Protein AF-A0A1F8SA06-F1 (afdb_monomer_lite)

pLDDT: mean 77.34, std 14.03, range [35.34, 95.81]

Foldseek 3Di:
DDPVVVVVVVVVVCCVPPNDPDDDPVVVVVVVVVVVVPPPPCDPVCVVVDDQDPPNPDDDPPPVVDDPVVVVVVVVVVVVVVVVVCCVVVVVVPPPQDDDLAAKWKDFDDPQKDQPDPDWDRMWIWGQHPQQWIWIDGPPFWIFIWGWDAPDRQKIKTFTQDTGAGPPDDDDFHGFTGGNNRTFGHDDHGWIWMWGWDADPLRFKIATATPDTPGPNCNVVRHGITTGDPADAAKWKDADDPQKDFPDPPFDRMWIWGCDPQQWTFIDGDDPPQRQFTWGWDQDPPFRKTKTFGAPDHPPPGFIGGNNHTFDADDGGWIWIWGWDADSVNQKIATATPDTPGVSVCSVRHGIIGHDD

Secondary structure (DSSP, 8-state):
--HHHHHHHHHHHHHHHH--S---HHHHHHHHHHHHHT-----HHHHHH-PPPSS--S----GGGS-HHHHHHHHHHHHHHHHHHHHHHHHHHSSPP-----EEEEEEPPTTEE-S-S---SEEEEEE-TTSEEEEEETTTEEEEEEEEEEETTEEEEEEEEEE-TTS--TTSPPPEEETTEEEPPPPTT-EEEEEEEE-TTS-EEEEEEEEES-HHHHHHHSSEEEEP-S--EEEEEEPPTTEE-SSTT--SEEEEEE-TTSEEEEESSTTT-EEEEEEEEE-SSS-EEEEEE-S---TT---EETTEEPPPPPTT-EEEEEEEE-TTS-EEEEEEEEES-HHHHHHHSSEEEE--

Structure (mmCIF, N/CA/C/O backbone):
data_AF-A0A1F8SA06-F1
#
_entry.id   AF-A0A1F8SA06-F1
#
loop_
_atom_site.group_PDB
_atom_site.id
_atom_site.type_symbol
_atom_site.label_atom_id
_atom_site.label_alt_id
_atom_site.label_comp_id
_atom_site.label_asym_id
_atom_site.label_entity_id
_atom_site.label_seq_id
_atom_site.pdbx_PDB_ins_code
_atom_site.Cartn_x
_atom_site.Cartn_y
_atom_site.Cartn_z
_atom_site.occupancy
_atom_site.B_iso_or_equiv
_atom_site.auth_seq_id
_atom_site.auth_comp_id
_atom_site.auth_asym_id
_atom_site.auth_atom_id
_atom_site.pdbx_PDB_model_num
ATOM 1 N N . MET A 1 1 ? -31.431 -0.377 48.068 1.00 40.25 1 MET A N 1
ATOM 2 C CA . MET A 1 1 ? -31.830 0.382 49.272 1.00 40.25 1 MET A CA 1
ATOM 3 C C . MET A 1 1 ? -30.566 0.828 49.978 1.00 40.25 1 MET A C 1
ATOM 5 O O . MET A 1 1 ? -29.745 -0.017 50.311 1.00 40.25 1 MET A O 1
ATOM 9 N N . THR A 1 2 ? -30.326 2.133 50.078 1.00 42.34 2 THR A N 1
ATOM 10 C CA . THR A 1 2 ? -29.129 2.670 50.736 1.00 42.34 2 THR A CA 1
ATOM 11 C C . THR A 1 2 ? -29.402 2.817 52.233 1.00 42.34 2 THR A C 1
ATOM 13 O O . THR A 1 2 ? -30.507 3.150 52.644 1.00 42.34 2 THR A O 1
ATOM 16 N N . SER A 1 3 ? -28.402 2.577 53.080 1.00 51.41 3 SER A N 1
ATOM 17 C CA . SER A 1 3 ? -28.563 2.589 54.545 1.00 51.41 3 SER A CA 1
ATOM 18 C C . SER A 1 3 ? -29.013 3.938 55.132 1.00 51.41 3 SER A C 1
ATOM 20 O O . SER A 1 3 ? -29.352 4.006 56.307 1.00 51.41 3 SER A O 1
ATOM 22 N N . SER A 1 4 ? -28.977 5.022 54.350 1.00 56.50 4 SER A N 1
ATOM 23 C CA . SER A 1 4 ? -29.468 6.340 54.766 1.00 56.50 4 SER A CA 1
ATOM 24 C C . SER A 1 4 ? -30.996 6.396 54.819 1.00 56.50 4 SER A C 1
ATOM 26 O O . SER A 1 4 ? -31.541 6.979 55.745 1.00 56.50 4 SER A O 1
ATOM 28 N N . THR A 1 5 ? -31.689 5.723 53.893 1.00 63.12 5 THR A N 1
ATOM 29 C CA . THR A 1 5 ? -33.161 5.751 53.832 1.00 63.12 5 THR A CA 1
ATOM 30 C C . THR A 1 5 ? -33.848 5.023 54.991 1.00 63.12 5 THR A C 1
ATOM 32 O O . THR A 1 5 ? -34.982 5.362 55.315 1.00 63.12 5 THR A O 1
ATOM 35 N N . ASP A 1 6 ? -33.180 4.064 55.640 1.00 67.19 6 ASP A N 1
ATOM 36 C CA . ASP A 1 6 ? -33.766 3.326 56.771 1.00 67.19 6 ASP A CA 1
ATOM 37 C C . ASP A 1 6 ? -33.634 4.080 58.099 1.00 67.19 6 ASP A C 1
ATOM 39 O O . ASP A 1 6 ? -34.543 4.031 58.925 1.00 67.19 6 ASP A O 1
ATOM 43 N N . PHE A 1 7 ? -32.540 4.823 58.299 1.00 73.12 7 PHE A N 1
ATOM 44 C CA . PHE A 1 7 ? -32.382 5.658 59.491 1.00 73.12 7 PHE A CA 1
ATOM 45 C C . PHE A 1 7 ? -33.372 6.824 59.484 1.00 73.12 7 PHE A C 1
ATOM 47 O O . PHE A 1 7 ? -34.053 7.041 60.483 1.00 73.12 7 PHE A O 1
ATOM 54 N N . ASP A 1 8 ? -33.509 7.512 58.346 1.00 73.81 8 ASP A N 1
ATOM 55 C CA . ASP A 1 8 ? -34.466 8.613 58.203 1.00 73.81 8 ASP A CA 1
ATOM 56 C C . ASP A 1 8 ? -35.899 8.119 58.465 1.00 73.81 8 ASP A C 1
ATOM 58 O O . ASP A 1 8 ? -36.637 8.737 59.227 1.00 73.81 8 ASP A O 1
ATOM 62 N N . ARG A 1 9 ? -36.259 6.933 57.951 1.00 72.88 9 ARG A N 1
ATOM 63 C CA . ARG A 1 9 ? -37.561 6.302 58.227 1.00 72.88 9 ARG A CA 1
ATOM 64 C C . ARG A 1 9 ? -37.776 5.951 59.697 1.00 72.88 9 ARG A C 1
ATOM 66 O O . ARG A 1 9 ? -38.879 6.158 60.195 1.00 72.88 9 ARG A O 1
ATOM 73 N N . LEU A 1 10 ? -36.765 5.425 60.392 1.00 77.62 10 LEU A N 1
ATOM 74 C CA . LEU A 1 10 ? -36.872 5.095 61.819 1.00 77.62 10 LEU A CA 1
ATOM 75 C C . LEU A 1 10 ? -37.001 6.348 62.692 1.00 77.62 10 LEU A C 1
ATOM 77 O O . LEU A 1 10 ? -37.776 6.343 63.645 1.00 77.62 10 LEU A O 1
ATOM 81 N N . VAL A 1 11 ? -36.282 7.423 62.359 1.00 80.00 11 VAL A N 1
ATOM 82 C CA . VAL A 1 11 ? -36.385 8.701 63.078 1.00 80.00 11 VAL A CA 1
ATOM 83 C C . VAL A 1 11 ? -37.760 9.329 62.866 1.00 80.00 11 VAL A C 1
ATOM 85 O O . VAL A 1 11 ? -38.391 9.725 63.843 1.00 80.00 11 VAL A O 1
ATOM 88 N N . THR A 1 12 ? -38.261 9.363 61.628 1.00 81.50 12 THR A N 1
ATOM 89 C CA . THR A 1 12 ? -39.615 9.858 61.330 1.00 81.50 12 THR A CA 1
ATOM 90 C C . THR A 1 12 ? -40.681 9.028 62.044 1.00 81.50 12 THR A C 1
ATOM 92 O O . THR A 1 12 ? -41.526 9.588 62.733 1.00 81.50 12 THR A O 1
ATOM 95 N N . SER A 1 13 ? -40.585 7.698 61.978 1.00 83.88 13 SER A N 1
ATOM 96 C CA . SER A 1 13 ? -41.500 6.786 62.674 1.00 83.88 13 SER A CA 1
ATOM 97 C C . SER A 1 13 ? -41.527 7.017 64.187 1.00 83.88 13 SER A C 1
ATOM 99 O O . SER A 1 13 ? -42.599 6.983 64.790 1.00 83.88 13 SER A O 1
ATOM 101 N N . TRP A 1 14 ? -40.369 7.237 64.813 1.00 85.81 14 TRP A N 1
ATOM 102 C CA . TRP A 1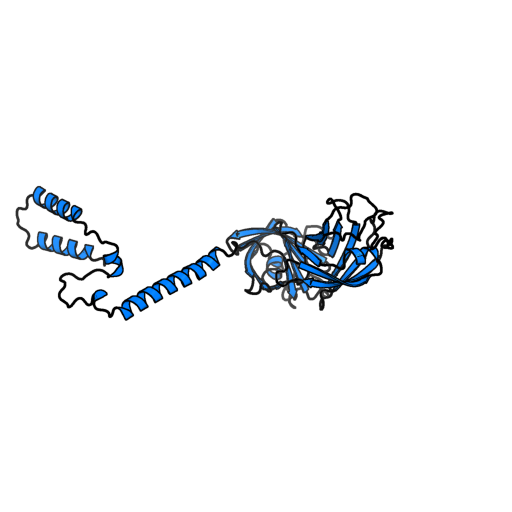 14 ? -40.303 7.494 66.249 1.00 85.81 14 TRP A CA 1
ATOM 103 C C . TRP A 1 14 ? -40.903 8.855 66.612 1.00 85.81 14 TRP A C 1
ATOM 105 O O . TRP A 1 14 ? -41.667 8.935 67.573 1.00 85.81 14 TRP A O 1
ATOM 115 N N . LEU A 1 15 ? -40.610 9.898 65.826 1.00 80.69 15 LEU A N 1
ATOM 116 C CA . LEU A 1 15 ? -41.171 11.237 66.026 1.00 80.69 15 LEU A CA 1
ATOM 117 C C . LEU A 1 15 ? -42.701 11.241 65.910 1.00 80.69 15 LEU A C 1
ATOM 119 O O . LEU A 1 15 ? -43.359 11.908 66.699 1.00 80.69 15 LEU A O 1
ATOM 123 N N . GLU A 1 16 ? -43.260 10.472 64.975 1.00 80.62 16 GLU A N 1
ATOM 124 C CA . GLU A 1 16 ? -44.710 10.382 64.763 1.00 80.62 16 GLU A CA 1
ATOM 125 C C . GLU A 1 16 ? -45.428 9.540 65.828 1.00 80.62 16 GLU A C 1
ATOM 127 O O . GLU A 1 16 ? -46.545 9.872 66.218 1.00 80.62 16 GLU A O 1
ATOM 132 N N . ALA A 1 17 ? -44.815 8.447 66.297 1.00 82.56 17 ALA A N 1
ATOM 133 C CA . ALA A 1 17 ? -45.497 7.477 67.159 1.00 82.56 17 ALA A CA 1
ATOM 134 C C . ALA A 1 17 ? -45.248 7.672 68.664 1.00 82.56 17 ALA A C 1
ATOM 136 O O . ALA A 1 17 ? -46.101 7.316 69.475 1.00 82.56 17 ALA A O 1
ATOM 137 N N . ALA A 1 18 ? -44.072 8.170 69.051 1.00 75.44 18 ALA A N 1
ATOM 138 C CA . ALA A 1 18 ? -43.626 8.199 70.448 1.00 75.44 18 ALA A CA 1
ATOM 139 C C . ALA A 1 18 ? -42.816 9.457 70.813 1.00 75.44 18 ALA A C 1
ATOM 141 O O . ALA A 1 18 ? -42.217 9.513 71.891 1.00 75.44 18 ALA A O 1
ATOM 142 N N . GLY A 1 19 ? -42.770 10.450 69.920 1.00 73.88 19 GLY A N 1
ATOM 143 C CA . GLY A 1 19 ? -42.073 11.707 70.150 1.00 73.88 19 GLY A CA 1
ATOM 144 C C . GLY A 1 19 ? -42.730 12.537 71.266 1.00 73.88 19 GLY A C 1
ATOM 145 O O . GLY A 1 19 ? -43.943 12.450 71.470 1.00 73.88 19 GLY A O 1
ATOM 146 N N . PRO A 1 20 ? -41.962 13.356 72.006 1.00 78.81 20 PRO A N 1
ATOM 147 C CA . PRO A 1 20 ? -42.521 14.338 72.933 1.00 78.81 20 PRO A CA 1
ATOM 148 C C . PRO A 1 20 ? -43.471 15.297 72.199 1.00 78.81 20 PRO A C 1
ATOM 150 O O . PRO A 1 20 ? -43.131 15.781 71.122 1.00 78.81 20 PRO A O 1
ATOM 153 N N . ALA A 1 21 ? -44.638 15.583 72.788 1.00 79.62 21 ALA A N 1
ATOM 154 C CA . ALA A 1 21 ? -45.678 16.403 72.153 1.00 79.62 21 ALA A CA 1
ATOM 155 C C . ALA A 1 21 ? -45.238 17.856 71.883 1.00 79.62 21 ALA A C 1
ATOM 157 O O . ALA A 1 21 ? -45.677 18.448 70.903 1.00 79.62 21 ALA A O 1
ATOM 158 N N . ASP A 1 22 ? -44.331 18.387 72.708 1.00 79.50 22 ASP A N 1
ATOM 159 C CA . ASP A 1 22 ? -43.780 19.736 72.584 1.00 79.50 22 ASP A CA 1
ATOM 160 C C . ASP A 1 22 ? -42.260 19.660 72.410 1.00 79.50 22 ASP A C 1
ATOM 162 O O . ASP A 1 22 ? -41.491 19.689 73.374 1.00 79.50 22 ASP A O 1
ATOM 166 N N . LEU A 1 23 ? -41.813 19.525 71.163 1.00 74.81 23 LEU A N 1
ATOM 167 C CA . LEU A 1 23 ? -40.409 19.703 70.811 1.00 74.81 23 LEU A CA 1
ATOM 168 C C . LEU A 1 23 ? -40.207 21.100 70.236 1.00 74.81 23 LEU A C 1
ATOM 170 O O . LEU A 1 23 ? -40.790 21.462 69.216 1.00 74.81 23 LEU A O 1
ATOM 174 N N . ASP A 1 24 ? -39.332 21.864 70.880 1.00 83.12 24 ASP A N 1
ATOM 175 C CA . ASP A 1 24 ? -38.883 23.151 70.375 1.00 83.12 24 ASP A CA 1
ATOM 176 C C . ASP A 1 24 ? -38.146 22.985 69.030 1.00 83.12 24 ASP A C 1
ATOM 178 O O . ASP A 1 24 ? -37.220 22.175 68.884 1.00 83.12 24 ASP A O 1
ATOM 182 N N . HIS A 1 25 ? -38.581 23.763 68.038 1.00 80.31 25 HIS A N 1
ATOM 183 C CA . HIS A 1 25 ? -38.105 23.674 66.662 1.00 80.31 25 HIS A CA 1
ATOM 184 C C . HIS A 1 25 ? -36.613 24.017 66.553 1.00 80.31 25 HIS A C 1
ATOM 186 O O . HIS A 1 25 ? -35.885 23.358 65.804 1.00 80.31 25 HIS A O 1
ATOM 192 N N . GLU A 1 26 ? -36.131 24.973 67.355 1.00 80.44 26 GLU A N 1
ATOM 193 C CA . GLU A 1 26 ? -34.716 25.365 67.357 1.00 80.44 26 GLU A CA 1
ATOM 194 C C . GLU A 1 26 ? -33.816 24.225 67.847 1.00 80.44 26 GLU A C 1
ATOM 196 O O . GLU A 1 26 ? -32.727 23.997 67.308 1.00 80.44 26 GLU A O 1
ATOM 201 N N . THR A 1 27 ? -34.292 23.444 68.817 1.00 82.12 27 THR A N 1
ATOM 202 C CA . THR A 1 27 ? -33.563 22.293 69.357 1.00 82.12 27 THR A CA 1
ATOM 203 C C . THR A 1 27 ? -33.427 21.165 68.323 1.00 82.12 27 THR A C 1
ATOM 205 O O . THR A 1 27 ? -32.346 20.577 68.186 1.00 82.12 27 THR A O 1
ATOM 208 N N . ILE A 1 28 ? -34.479 20.888 67.540 1.00 81.06 28 ILE A N 1
ATOM 209 C CA . ILE A 1 28 ? -34.428 19.908 66.439 1.00 81.06 28 ILE A CA 1
ATOM 210 C C . ILE A 1 28 ? -33.453 20.378 65.357 1.00 81.06 28 ILE A C 1
ATOM 212 O O . ILE A 1 28 ? -32.597 19.605 64.911 1.00 81.06 28 ILE A O 1
ATOM 216 N N . GLU A 1 29 ? -33.540 21.645 64.950 1.00 82.12 29 GLU A N 1
ATOM 217 C CA . GLU A 1 29 ? -32.673 22.184 63.907 1.00 82.12 29 GLU A CA 1
ATOM 218 C C . GLU A 1 29 ? -31.201 22.173 64.351 1.00 82.12 29 GLU A C 1
ATOM 220 O O . GLU A 1 29 ? -30.323 21.741 63.595 1.00 82.12 29 GLU A O 1
ATOM 225 N N . ALA A 1 30 ? -30.912 22.533 65.605 1.00 80.81 30 ALA A N 1
ATOM 226 C CA . ALA A 1 30 ? -29.570 22.465 66.179 1.00 80.81 30 ALA A CA 1
ATOM 227 C C . ALA A 1 30 ? -29.018 21.027 66.223 1.00 80.81 30 ALA A C 1
ATOM 229 O O . ALA A 1 30 ? -27.842 20.800 65.899 1.00 80.81 30 ALA A O 1
ATOM 230 N N . ALA A 1 31 ? -29.851 20.040 66.564 1.00 78.19 31 ALA A N 1
ATOM 231 C CA . ALA A 1 31 ? -29.471 18.630 66.570 1.00 78.19 31 ALA A CA 1
ATOM 232 C C . ALA A 1 31 ? -29.174 18.110 65.152 1.00 78.19 31 ALA A C 1
ATOM 234 O O . ALA A 1 31 ? -28.126 17.493 64.930 1.00 78.19 31 ALA A O 1
ATOM 235 N N . LEU A 1 32 ? -30.024 18.429 64.169 1.00 80.06 32 LEU A N 1
ATOM 236 C CA . LEU A 1 32 ? -29.817 18.064 62.762 1.00 80.06 32 LEU A CA 1
ATOM 237 C C . LEU A 1 32 ? -28.561 18.722 62.182 1.00 80.06 32 LEU A C 1
ATOM 239 O O . LEU A 1 32 ? -27.763 18.061 61.513 1.00 80.06 32 LEU A O 1
ATOM 243 N N . LYS A 1 33 ? -28.318 19.996 62.496 1.00 77.56 33 LYS A N 1
ATOM 244 C CA . LYS A 1 33 ? -27.118 20.734 62.068 1.00 77.56 33 LYS A CA 1
ATOM 245 C C . LYS A 1 33 ? -25.849 20.149 62.696 1.00 77.56 33 LYS A C 1
ATOM 247 O O . LYS A 1 33 ? -24.809 20.058 62.038 1.00 77.56 33 LYS A O 1
ATOM 252 N N . THR A 1 34 ? -25.935 19.677 63.940 1.00 77.56 34 THR A N 1
ATOM 253 C CA . THR A 1 34 ? -24.848 18.956 64.622 1.00 77.56 34 THR A CA 1
ATOM 254 C C . THR A 1 34 ? -24.595 17.584 63.988 1.00 77.56 34 THR A C 1
ATOM 256 O O . THR A 1 34 ? -23.437 17.219 63.756 1.00 77.56 34 THR A O 1
ATOM 259 N N . ALA A 1 35 ? -25.649 16.847 63.630 1.00 70.56 35 ALA A N 1
ATOM 260 C CA . ALA A 1 35 ? -25.551 15.563 62.936 1.00 70.56 35 ALA A CA 1
ATOM 261 C C . ALA A 1 35 ? -24.964 15.710 61.519 1.00 70.56 35 ALA A C 1
ATOM 263 O O . ALA A 1 35 ? -24.065 14.955 61.147 1.00 70.56 35 ALA A O 1
ATOM 264 N N . GLN A 1 36 ? -25.374 16.734 60.762 1.00 71.25 36 GLN A N 1
ATOM 265 C CA . GLN A 1 36 ? -24.819 17.048 59.439 1.00 71.25 36 GLN A CA 1
ATOM 266 C C . GLN A 1 36 ? -23.325 17.391 59.500 1.00 71.25 36 GLN A C 1
ATOM 268 O O . GLN A 1 36 ? -22.551 16.940 58.651 1.00 71.25 36 GLN A O 1
ATOM 273 N N . ARG A 1 37 ? -22.889 18.139 60.524 1.00 67.75 37 ARG A N 1
ATOM 274 C CA . ARG A 1 37 ? -21.463 18.440 60.750 1.00 67.75 37 ARG A CA 1
ATOM 275 C C . ARG A 1 37 ? -20.661 17.204 61.161 1.00 67.75 37 ARG A C 1
ATOM 277 O O . ARG A 1 37 ? -19.477 17.120 60.845 1.00 67.75 37 ARG A O 1
ATOM 284 N N . ARG A 1 38 ? -21.302 16.212 61.786 1.00 59.38 38 ARG A N 1
ATOM 285 C CA . ARG A 1 38 ? -20.741 14.877 62.047 1.00 59.38 38 ARG A CA 1
ATOM 286 C C . ARG A 1 38 ? -20.951 13.902 60.884 1.00 59.38 38 ARG A C 1
ATOM 288 O O . ARG A 1 38 ? -21.016 12.694 61.116 1.00 59.38 38 ARG A O 1
ATOM 295 N N . ARG A 1 39 ? -20.987 14.383 59.630 1.00 50.84 39 ARG A N 1
ATOM 296 C CA . ARG A 1 39 ? -20.787 13.528 58.448 1.00 50.84 39 ARG A CA 1
ATOM 297 C C . ARG A 1 39 ? -19.558 12.662 58.710 1.00 50.84 39 ARG A C 1
ATOM 299 O O . ARG A 1 39 ? -18.438 13.170 58.757 1.00 50.84 39 ARG A O 1
ATOM 306 N N . GLN A 1 40 ? -19.785 11.369 58.947 1.00 55.72 40 GLN A N 1
ATOM 307 C CA . GLN A 1 40 ? -18.721 10.401 59.174 1.00 55.72 40 GLN A CA 1
ATOM 308 C C . GLN A 1 40 ? -17.714 10.577 58.043 1.00 55.72 40 GLN A C 1
ATOM 310 O O . GLN A 1 40 ? -18.053 10.361 56.878 1.00 55.72 40 GLN A O 1
ATOM 315 N N . ARG A 1 41 ? -16.489 11.005 58.379 1.00 50.75 41 ARG A N 1
ATOM 316 C CA . ARG A 1 41 ? -15.354 10.940 57.462 1.00 50.75 41 ARG A CA 1
ATOM 317 C C . ARG A 1 41 ? -15.186 9.465 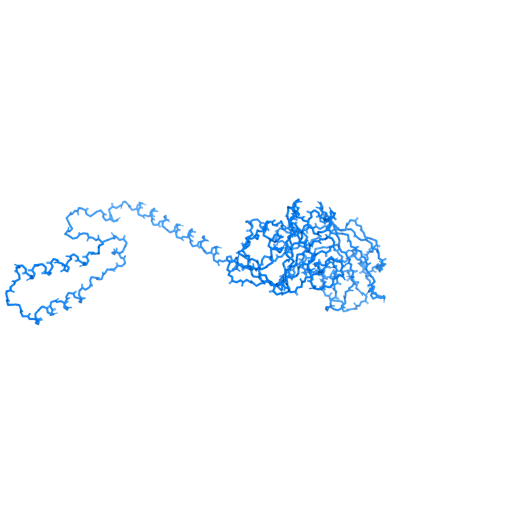57.112 1.00 50.75 41 ARG A C 1
ATOM 319 O O . ARG A 1 41 ? -14.499 8.731 57.818 1.00 50.75 41 ARG A O 1
ATOM 326 N N . ARG A 1 42 ? -15.862 9.010 56.057 1.00 52.22 42 ARG A N 1
ATOM 327 C CA . ARG A 1 42 ? -15.609 7.724 55.416 1.00 52.22 42 ARG A CA 1
ATOM 328 C C . ARG A 1 42 ? -14.245 7.866 54.760 1.00 52.22 42 ARG A C 1
ATOM 330 O O . ARG A 1 42 ? -14.138 8.233 53.597 1.00 52.22 42 ARG A O 1
ATOM 337 N N . GLY A 1 43 ? -13.196 7.702 55.564 1.00 61.00 43 GLY A N 1
ATOM 338 C CA . GLY A 1 43 ? -11.833 7.636 55.062 1.00 61.00 43 GLY A CA 1
ATOM 339 C C . GLY A 1 43 ? -11.722 6.494 54.057 1.00 61.00 43 GLY A C 1
ATOM 340 O O . GLY A 1 43 ? -12.517 5.557 54.093 1.00 61.00 43 GLY A O 1
ATOM 341 N N . LEU A 1 44 ? -10.719 6.558 53.188 1.00 59.47 44 LEU A N 1
ATOM 342 C CA . LEU A 1 44 ? -10.417 5.564 52.147 1.00 59.47 44 LEU A CA 1
ATOM 343 C C . LEU A 1 44 ? -10.447 4.104 52.669 1.00 59.47 44 LEU A C 1
ATOM 345 O O . LEU A 1 44 ? -10.846 3.184 51.963 1.00 59.47 44 LEU A O 1
ATOM 349 N N . LEU A 1 45 ? -10.139 3.909 53.957 1.00 58.38 45 LEU A N 1
ATOM 350 C CA . LEU A 1 45 ? -10.272 2.640 54.684 1.00 58.38 45 LEU A CA 1
ATOM 351 C C . LEU A 1 45 ? -11.705 2.081 54.754 1.00 58.38 45 LEU A C 1
ATOM 353 O O . LEU A 1 45 ? -11.883 0.873 54.652 1.00 58.38 45 LEU A O 1
ATOM 357 N N . ALA A 1 46 ? -12.733 2.919 54.902 1.00 62.50 46 ALA A N 1
ATOM 358 C CA . ALA A 1 46 ? -14.129 2.473 54.922 1.00 62.50 46 ALA A CA 1
ATOM 359 C C . ALA A 1 46 ? -14.606 1.979 53.544 1.00 62.50 46 ALA A C 1
ATOM 361 O O . ALA A 1 46 ? -15.530 1.174 53.470 1.00 62.50 46 ALA A O 1
ATOM 362 N N . TRP A 1 47 ? -13.970 2.440 52.461 1.00 64.75 47 TRP A N 1
ATOM 363 C CA . TRP A 1 47 ? -14.231 1.948 51.107 1.00 64.75 47 TRP A CA 1
ATOM 364 C C . TRP A 1 47 ? -13.601 0.566 50.881 1.00 64.75 47 TRP A C 1
ATOM 366 O O . TRP A 1 47 ? -14.253 -0.320 50.342 1.00 64.75 47 TRP A O 1
ATOM 376 N N . LEU A 1 48 ? -12.381 0.346 51.383 1.00 63.69 48 LEU A N 1
ATOM 377 C CA . LEU A 1 48 ? -11.674 -0.938 51.272 1.00 63.69 48 LEU A CA 1
ATOM 378 C C . LEU A 1 48 ? -12.245 -2.050 52.167 1.00 63.69 48 LEU A C 1
ATOM 380 O O . LEU A 1 48 ? -12.159 -3.220 51.812 1.00 63.69 48 LEU A O 1
ATOM 384 N N . VAL A 1 49 ? -12.799 -1.707 53.334 1.00 63.41 49 VAL A N 1
ATOM 385 C CA . VAL A 1 49 ? -13.257 -2.692 54.337 1.00 63.41 49 VAL A CA 1
ATOM 386 C C . VAL A 1 49 ? -14.780 -2.916 54.291 1.00 63.41 49 VAL A C 1
ATOM 388 O O . VAL A 1 49 ? -15.291 -3.844 54.914 1.00 63.41 49 VAL A O 1
ATOM 391 N N . GLY A 1 50 ? -15.507 -2.114 53.505 1.00 56.34 50 GLY A N 1
ATOM 392 C CA . GLY A 1 50 ? -16.963 -2.180 53.377 1.00 56.34 50 GLY A CA 1
ATOM 393 C C . GLY A 1 50 ? -17.719 -1.550 54.560 1.00 56.34 50 GLY A C 1
ATOM 394 O O . GLY A 1 50 ? -17.135 -1.255 55.609 1.00 56.34 50 GLY A O 1
ATOM 395 N N . PRO A 1 51 ? -19.034 -1.294 54.407 1.00 59.69 51 PRO A N 1
ATOM 396 C CA . PRO A 1 51 ? -19.850 -0.710 55.464 1.00 59.69 51 PRO A CA 1
ATOM 397 C C . PRO A 1 51 ? -19.969 -1.680 56.643 1.00 59.69 51 PRO A C 1
ATOM 399 O O . PRO A 1 51 ? -20.467 -2.794 56.512 1.00 59.69 51 PRO A O 1
ATOM 402 N N . SER A 1 52 ? -19.535 -1.239 57.822 1.00 59.41 52 SER A N 1
ATOM 403 C CA . SER A 1 52 ? -19.747 -1.980 59.063 1.00 59.41 52 SER A CA 1
ATOM 404 C C . SER A 1 52 ? -21.223 -1.925 59.465 1.00 59.41 52 SER A C 1
ATOM 406 O O . SER A 1 52 ? -21.752 -0.831 59.681 1.00 59.41 52 SER A O 1
ATOM 408 N N . SER A 1 53 ? -21.873 -3.079 59.623 1.00 56.53 53 SER A N 1
ATOM 409 C CA . SER A 1 53 ? -23.205 -3.161 60.226 1.00 56.53 53 SER A CA 1
ATOM 410 C C . SER A 1 53 ? -23.128 -2.702 61.683 1.00 56.53 53 SER A C 1
ATOM 412 O O . SER A 1 53 ? -22.359 -3.248 62.479 1.00 56.53 53 SER A O 1
ATOM 414 N N . TRP A 1 54 ? -23.903 -1.679 62.030 1.00 52.81 54 TRP A N 1
ATOM 415 C CA . TRP A 1 54 ? -24.141 -1.299 63.418 1.00 52.81 54 TRP A CA 1
ATOM 416 C C . TRP A 1 54 ? -25.397 -2.030 63.920 1.00 52.81 54 TRP A C 1
ATOM 418 O O . TRP A 1 54 ? -26.363 -2.100 63.162 1.00 52.81 54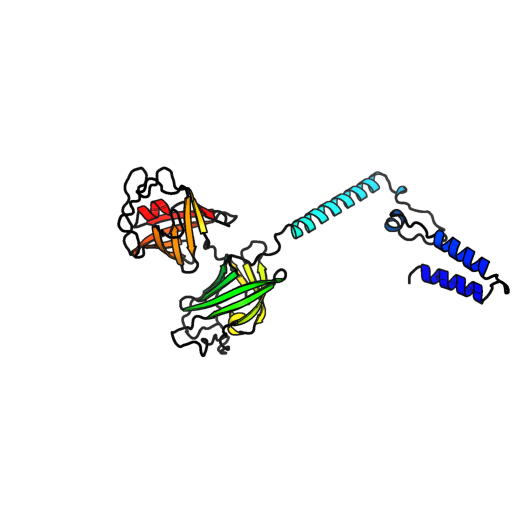 TRP A O 1
ATOM 428 N N . PRO A 1 55 ? -25.435 -2.539 65.163 1.00 54.03 55 PRO A N 1
ATOM 429 C CA . PRO A 1 55 ? -24.356 -2.571 66.147 1.00 54.03 55 PRO A CA 1
ATOM 430 C C . PRO A 1 55 ? -23.352 -3.703 65.869 1.00 54.03 55 PRO A C 1
ATOM 432 O O . PRO A 1 55 ? -23.704 -4.787 65.410 1.00 54.03 55 PRO A O 1
ATOM 435 N N . ALA A 1 56 ? -22.071 -3.439 66.137 1.00 57.06 56 ALA A N 1
ATOM 436 C CA . ALA A 1 56 ? -20.972 -4.354 65.829 1.00 57.06 56 ALA A CA 1
ATOM 437 C C . ALA A 1 56 ? -20.886 -5.507 66.848 1.00 57.06 56 ALA A C 1
ATOM 439 O O . ALA A 1 56 ? -19.954 -5.563 67.650 1.00 57.06 56 ALA A O 1
ATOM 440 N N . PHE A 1 57 ? -21.851 -6.423 66.826 1.00 52.53 57 PHE A N 1
ATOM 441 C CA . PHE A 1 57 ? -21.817 -7.644 67.630 1.00 52.53 57 PHE A CA 1
ATOM 442 C C . PHE A 1 57 ? -21.229 -8.794 66.806 1.00 52.53 57 PHE A C 1
ATOM 444 O O . PHE A 1 57 ? -21.932 -9.501 66.093 1.00 52.53 57 PHE A O 1
ATOM 451 N N . GLY A 1 58 ? -19.905 -8.957 66.876 1.00 65.38 58 GLY A N 1
ATOM 452 C CA . GLY A 1 58 ? -19.195 -10.090 66.280 1.00 65.38 58 GLY A CA 1
ATOM 453 C C . GLY A 1 58 ? -17.669 -9.925 66.311 1.00 65.38 58 GLY A C 1
ATOM 454 O O . GLY A 1 58 ? -17.174 -8.794 66.238 1.00 65.38 58 GLY A O 1
ATOM 455 N N . PRO A 1 59 ? -16.893 -11.022 66.426 1.00 57.41 59 PRO A N 1
ATOM 456 C CA . PRO A 1 59 ? -15.435 -10.969 66.411 1.00 57.41 59 PRO A CA 1
ATOM 457 C C . PRO A 1 59 ? -14.945 -10.449 65.056 1.00 57.41 59 PRO A C 1
ATOM 459 O O . PRO A 1 59 ? -15.117 -11.084 64.015 1.00 57.41 59 PRO A O 1
ATOM 462 N N . ARG A 1 60 ? -14.326 -9.265 65.068 1.00 57.44 60 ARG A N 1
ATOM 463 C CA . ARG A 1 60 ? -13.771 -8.627 63.871 1.00 57.44 60 ARG A CA 1
ATOM 464 C C . ARG A 1 60 ? -12.595 -9.454 63.354 1.00 57.44 60 ARG A C 1
ATOM 466 O O . ARG A 1 60 ? -11.495 -9.365 63.895 1.00 57.44 60 ARG A O 1
ATOM 473 N N . ARG A 1 61 ? -12.783 -10.204 62.267 1.00 60.09 61 ARG A N 1
ATOM 474 C CA . ARG A 1 61 ? -11.661 -10.724 61.469 1.00 60.09 61 ARG A CA 1
ATOM 475 C C . ARG A 1 61 ? -11.111 -9.590 60.610 1.00 60.09 61 ARG A C 1
ATOM 477 O O . ARG A 1 61 ? -11.391 -9.492 59.422 1.00 60.09 61 ARG A O 1
ATOM 484 N N . GLY A 1 62 ? -10.398 -8.670 61.254 1.00 64.88 62 GLY A N 1
ATOM 485 C CA . GLY A 1 62 ? -9.678 -7.612 60.556 1.00 64.88 62 GLY A CA 1
ATOM 486 C C . GLY A 1 62 ? -8.558 -8.200 59.701 1.00 64.88 62 GLY A C 1
ATOM 487 O O . GLY A 1 62 ? -8.040 -9.273 59.996 1.00 64.88 62 GLY A O 1
ATOM 488 N N . PHE A 1 63 ? -8.125 -7.469 58.678 1.00 64.94 63 PHE A N 1
ATOM 489 C CA . PHE A 1 63 ? -6.968 -7.841 57.851 1.00 64.94 63 PHE A CA 1
ATOM 490 C C . PHE A 1 63 ? -5.687 -8.056 58.690 1.00 64.94 63 PHE A C 1
ATOM 492 O O . PHE A 1 63 ? -4.778 -8.787 58.307 1.00 64.94 63 PHE A O 1
ATOM 499 N N . THR A 1 64 ? -5.642 -7.464 59.888 1.00 70.56 64 THR A N 1
ATOM 500 C CA . THR A 1 64 ? -4.599 -7.648 60.904 1.00 70.56 64 THR A CA 1
ATOM 501 C C . THR A 1 64 ? -4.605 -9.025 61.572 1.00 70.56 64 THR A C 1
ATOM 503 O O . THR A 1 64 ? -3.599 -9.390 62.174 1.00 70.56 64 THR A O 1
ATOM 506 N N . ALA A 1 65 ? -5.687 -9.798 61.458 1.00 76.75 65 ALA A N 1
ATOM 507 C CA . ALA A 1 65 ? -5.782 -11.164 61.973 1.00 76.75 65 ALA A CA 1
ATOM 508 C C . ALA A 1 65 ? -5.158 -12.205 61.024 1.00 76.75 65 ALA A C 1
ATOM 510 O O . ALA A 1 65 ? -4.968 -13.353 61.416 1.00 76.75 65 ALA A O 1
ATOM 511 N N . LEU A 1 66 ? -4.821 -11.825 59.785 1.00 83.19 66 LEU A N 1
ATOM 512 C CA . LEU A 1 66 ? -4.126 -12.706 58.847 1.00 83.19 66 LEU A CA 1
ATOM 513 C C . LEU A 1 66 ? -2.635 -12.827 59.212 1.00 83.19 66 LEU A C 1
ATOM 515 O O . LEU A 1 66 ? -2.039 -11.831 59.635 1.00 83.19 66 LEU A O 1
ATOM 519 N N . PRO A 1 67 ? -1.989 -13.986 58.999 1.00 90.56 67 PRO A N 1
ATOM 520 C CA . PRO A 1 67 ? -0.537 -14.115 59.109 1.00 90.56 67 PRO A CA 1
ATOM 521 C C . PRO A 1 67 ? 0.186 -13.099 58.211 1.00 90.56 67 PRO A C 1
ATOM 523 O O . PRO A 1 67 ? -0.293 -12.777 57.121 1.00 90.56 67 PRO A O 1
ATOM 526 N N . ALA A 1 68 ? 1.344 -12.596 58.650 1.00 87.75 68 ALA A N 1
ATOM 527 C CA . ALA A 1 68 ? 2.107 -11.586 57.906 1.00 87.75 68 ALA A CA 1
ATOM 528 C C . ALA A 1 68 ? 2.463 -12.046 56.479 1.00 87.75 68 ALA A C 1
ATOM 530 O O . ALA A 1 68 ? 2.358 -11.266 55.536 1.00 87.75 68 ALA A O 1
ATOM 531 N N . THR A 1 69 ? 2.783 -13.331 56.310 1.00 89.69 69 THR A N 1
ATOM 532 C CA . THR A 1 69 ? 3.064 -13.961 55.011 1.00 89.69 69 THR A CA 1
ATOM 533 C C . THR A 1 69 ? 1.896 -13.842 54.037 1.00 89.69 69 THR A C 1
ATOM 535 O O . THR A 1 69 ? 2.089 -13.479 52.880 1.00 89.69 69 THR A O 1
ATOM 538 N N . LEU A 1 70 ? 0.670 -14.073 54.509 1.00 89.44 70 LEU A N 1
ATOM 539 C CA . LEU A 1 70 ? -0.530 -14.039 53.674 1.00 89.44 70 LEU A CA 1
ATOM 540 C C . LEU A 1 70 ? -0.892 -12.604 53.263 1.00 89.44 70 LEU A C 1
ATOM 542 O O . LEU A 1 70 ? -1.321 -12.366 52.136 1.00 89.44 70 LEU A O 1
ATOM 546 N N . ARG A 1 71 ? -0.638 -11.627 54.143 1.00 89.12 71 ARG A N 1
ATOM 547 C CA . ARG A 1 71 ? -0.795 -10.200 53.818 1.00 89.12 71 ARG A CA 1
ATOM 548 C C . ARG A 1 71 ? 0.192 -9.746 52.746 1.00 89.12 71 ARG A C 1
ATOM 550 O O . ARG A 1 71 ? -0.213 -9.052 51.818 1.00 89.12 71 ARG A O 1
ATOM 557 N N . ILE A 1 72 ? 1.460 -10.146 52.863 1.00 91.12 72 ILE A N 1
ATOM 558 C CA . ILE A 1 72 ? 2.489 -9.831 51.862 1.00 91.12 72 ILE A CA 1
ATOM 559 C C . ILE A 1 72 ? 2.119 -10.465 50.518 1.00 91.12 72 ILE A C 1
ATOM 561 O O . ILE A 1 72 ? 2.136 -9.769 49.509 1.00 91.12 72 ILE A O 1
ATOM 565 N N . ALA A 1 73 ? 1.705 -11.736 50.502 1.00 92.50 73 ALA A N 1
ATOM 566 C CA . ALA A 1 73 ? 1.291 -12.417 49.275 1.00 92.50 73 ALA A CA 1
ATOM 567 C C . ALA A 1 73 ? 0.118 -11.709 48.570 1.00 92.50 73 ALA A C 1
ATOM 569 O O . ALA A 1 73 ? 0.162 -11.513 47.357 1.00 92.50 73 ALA A O 1
ATOM 570 N N . LEU A 1 74 ? -0.895 -11.260 49.322 1.00 91.38 74 LEU A N 1
ATOM 571 C CA . LEU A 1 74 ? -2.019 -10.490 48.776 1.00 91.38 74 LEU A CA 1
ATOM 572 C C . LEU A 1 74 ? -1.583 -9.139 48.199 1.00 91.38 74 LEU A C 1
ATOM 574 O O . LEU A 1 74 ? -2.032 -8.770 47.117 1.00 91.38 74 LEU A O 1
ATOM 578 N N . LEU A 1 75 ? -0.703 -8.413 48.893 1.00 91.75 75 LEU A N 1
ATOM 579 C CA . LEU A 1 75 ? -0.183 -7.134 48.402 1.00 91.75 75 LEU A CA 1
ATOM 580 C C . LEU A 1 75 ? 0.647 -7.315 47.130 1.00 91.75 75 LEU A C 1
ATOM 582 O O . LEU A 1 75 ? 0.449 -6.576 46.171 1.00 91.75 75 LEU A O 1
ATOM 586 N N . VAL A 1 76 ? 1.525 -8.319 47.092 1.00 94.56 76 VAL A N 1
ATOM 587 C CA . VAL A 1 76 ? 2.324 -8.644 45.902 1.00 94.56 76 VAL A CA 1
ATOM 588 C C . VAL A 1 76 ? 1.418 -9.039 44.736 1.00 94.56 76 VAL A C 1
ATOM 590 O O . VAL A 1 76 ? 1.591 -8.521 43.636 1.00 94.56 76 VAL A O 1
ATOM 593 N N . GLY A 1 77 ? 0.412 -9.887 44.971 1.00 95.69 77 GLY A N 1
ATOM 594 C CA . GLY A 1 77 ? -0.560 -10.272 43.946 1.00 95.69 77 GLY A CA 1
ATOM 595 C C . GLY A 1 77 ? -1.345 -9.079 43.394 1.00 95.69 77 GLY A C 1
ATOM 596 O O . GLY A 1 77 ? -1.515 -8.968 42.183 1.00 95.69 77 GLY A O 1
ATOM 597 N N . LEU A 1 78 ? -1.760 -8.148 44.259 1.00 95.06 78 LEU A N 1
ATOM 598 C CA . LEU A 1 78 ? -2.452 -6.927 43.843 1.00 95.06 78 LEU A CA 1
ATOM 599 C C . LEU A 1 78 ? -1.542 -6.020 43.002 1.00 95.06 78 LEU A C 1
ATOM 601 O O . LEU A 1 78 ? -1.975 -5.519 41.970 1.00 95.06 78 LEU A O 1
ATOM 605 N N . VAL A 1 79 ? -0.282 -5.838 43.410 1.00 95.19 79 VAL A N 1
ATOM 606 C CA . VAL A 1 79 ? 0.703 -5.041 42.660 1.00 95.19 79 VAL A CA 1
ATOM 607 C C . VAL A 1 79 ? 0.982 -5.663 41.292 1.00 95.19 79 VAL A C 1
ATOM 609 O O . VAL A 1 79 ? 0.987 -4.944 40.297 1.00 95.19 79 VAL A O 1
ATOM 612 N N . LEU A 1 80 ? 1.149 -6.986 41.214 1.00 95.56 80 LEU A N 1
ATOM 613 C CA . LEU A 1 80 ? 1.340 -7.693 39.944 1.00 95.56 80 LEU A CA 1
ATOM 614 C C . LEU A 1 80 ? 0.110 -7.590 39.036 1.00 95.56 80 LEU A C 1
ATOM 616 O O . LEU A 1 80 ? 0.266 -7.360 37.842 1.00 95.56 80 LEU A O 1
ATOM 620 N N . ALA A 1 81 ? -1.103 -7.702 39.584 1.00 93.50 81 ALA A N 1
ATOM 621 C CA . ALA A 1 81 ? -2.333 -7.509 38.817 1.00 93.50 81 ALA A CA 1
ATOM 622 C C . ALA A 1 81 ? -2.458 -6.071 38.289 1.00 93.50 81 ALA A C 1
ATOM 624 O O . ALA A 1 81 ? -2.891 -5.864 37.157 1.00 93.50 81 ALA A O 1
ATOM 625 N N . LEU A 1 82 ? -2.041 -5.080 39.082 1.00 93.50 82 LEU A N 1
ATOM 626 C CA . LEU A 1 82 ? -2.076 -3.671 38.699 1.00 93.50 82 LEU A CA 1
ATOM 627 C C . LEU A 1 82 ? -1.035 -3.365 37.615 1.00 93.50 82 LEU A C 1
ATOM 629 O O . LEU A 1 82 ? -1.378 -2.724 36.629 1.00 93.50 82 LEU A O 1
ATOM 633 N N . LEU A 1 83 ? 0.188 -3.894 37.742 1.00 92.50 83 LEU A N 1
ATOM 634 C CA . LEU A 1 83 ? 1.231 -3.806 36.712 1.00 92.50 83 LEU A CA 1
ATOM 635 C C . LEU A 1 83 ? 0.837 -4.542 35.425 1.00 92.50 83 LEU A C 1
ATOM 637 O O . LEU A 1 83 ? 1.020 -4.017 34.332 1.00 92.50 83 LEU A O 1
ATOM 641 N N . GLY A 1 84 ? 0.257 -5.739 35.536 1.00 92.25 84 GLY A N 1
ATOM 642 C CA . GLY A 1 84 ? -0.266 -6.477 34.386 1.00 92.25 84 GLY A CA 1
ATOM 643 C C . GLY A 1 84 ? -1.391 -5.713 33.687 1.00 92.25 84 GLY A C 1
ATOM 644 O O . GLY A 1 84 ? -1.397 -5.606 32.463 1.00 92.25 84 GLY A O 1
ATOM 645 N N . GLY A 1 85 ? -2.298 -5.109 34.460 1.00 89.00 85 GLY A N 1
ATOM 646 C CA . GLY A 1 85 ? -3.371 -4.260 33.948 1.00 89.00 85 GLY A CA 1
ATOM 647 C C . GLY A 1 85 ? -2.857 -2.994 33.261 1.00 89.00 85 GLY A C 1
ATOM 648 O O . GLY A 1 85 ? -3.322 -2.673 32.170 1.00 89.00 85 GLY A O 1
ATOM 649 N N . THR A 1 86 ? -1.878 -2.292 33.839 1.00 85.94 86 THR A N 1
ATOM 650 C CA . THR A 1 86 ? -1.306 -1.082 33.226 1.00 85.94 86 THR A CA 1
ATOM 651 C C . THR A 1 86 ? -0.483 -1.393 31.987 1.00 85.94 86 THR A C 1
ATOM 653 O O . THR A 1 86 ? -0.570 -0.638 31.026 1.00 85.94 86 THR A O 1
ATOM 656 N N . LEU A 1 87 ? 0.262 -2.499 31.953 1.00 86.12 87 LEU A N 1
ATOM 657 C CA . LEU A 1 87 ? 0.979 -2.929 30.750 1.00 86.12 87 LEU A CA 1
ATOM 658 C C . LEU A 1 87 ? 0.012 -3.369 29.645 1.00 86.12 87 LEU A C 1
ATOM 660 O O . LEU A 1 87 ? 0.216 -3.022 28.486 1.00 86.12 87 LEU A O 1
ATOM 664 N N . TYR A 1 88 ? -1.069 -4.070 29.990 1.00 83.00 88 TYR A N 1
ATOM 665 C CA . TYR A 1 88 ? -2.079 -4.501 29.023 1.00 83.00 88 TYR A CA 1
ATOM 666 C C . TYR A 1 88 ? -2.873 -3.320 28.446 1.00 83.00 88 TYR A C 1
ATOM 668 O O . TYR A 1 88 ? -2.987 -3.175 27.229 1.00 83.00 88 TYR A O 1
ATOM 676 N N . VAL A 1 89 ? -3.395 -2.443 29.309 1.00 78.94 89 VAL A N 1
ATOM 677 C CA . VAL A 1 89 ? -4.166 -1.262 28.891 1.00 78.94 89 VAL A CA 1
ATOM 678 C C . VAL A 1 89 ? -3.253 -0.222 28.248 1.00 78.94 89 VAL A C 1
ATOM 680 O O . VAL A 1 89 ? -3.582 0.301 27.190 1.00 78.94 89 VAL A O 1
ATOM 683 N N . GLY A 1 90 ? -2.082 0.034 28.833 1.00 74.00 90 GLY A N 1
ATOM 684 C CA . GLY A 1 90 ? -1.073 0.941 28.289 1.00 74.00 90 GLY A CA 1
ATOM 685 C C . GLY A 1 90 ? -0.558 0.473 26.933 1.00 74.00 90 GLY A C 1
ATOM 686 O O . GLY A 1 90 ? -0.507 1.268 26.006 1.00 74.00 90 GLY A O 1
ATOM 687 N N . GLY A 1 91 ? -0.291 -0.824 26.760 1.00 70.69 91 GLY A N 1
ATOM 688 C CA . GLY A 1 91 ? 0.068 -1.397 25.463 1.00 70.69 91 GLY A CA 1
ATOM 689 C C . GLY A 1 91 ? -1.042 -1.263 24.418 1.00 70.69 91 GLY A C 1
ATOM 690 O O . GLY A 1 91 ? -0.747 -1.097 23.240 1.00 70.69 91 GLY A O 1
ATOM 691 N N . ARG A 1 92 ? -2.319 -1.277 24.827 1.00 68.38 92 ARG A N 1
ATOM 692 C CA . ARG A 1 92 ? -3.450 -1.014 23.923 1.00 68.38 92 ARG A CA 1
ATOM 693 C C . ARG A 1 92 ? -3.623 0.465 23.582 1.00 68.38 92 ARG A C 1
ATOM 695 O O . ARG A 1 92 ? -3.971 0.760 22.450 1.00 68.38 92 ARG A O 1
ATOM 702 N N . LEU A 1 93 ? -3.390 1.367 24.533 1.00 63.50 93 LEU A N 1
ATOM 703 C CA . LEU A 1 93 ? -3.505 2.819 24.338 1.00 63.50 93 LEU A CA 1
ATOM 704 C C . LEU A 1 93 ? -2.310 3.415 23.586 1.00 63.50 93 LEU A C 1
ATOM 706 O O . LEU A 1 93 ? -2.447 4.445 22.938 1.00 63.50 93 LEU A O 1
ATOM 710 N N . LEU A 1 94 ? -1.143 2.777 23.685 1.00 62.53 94 LEU A N 1
ATOM 711 C CA . LEU A 1 94 ? 0.063 3.145 22.944 1.00 62.53 94 LEU A CA 1
ATOM 712 C C . LEU A 1 94 ? 0.113 2.520 21.548 1.00 62.53 94 LEU A C 1
ATOM 714 O O . LEU A 1 94 ? 1.014 2.853 20.780 1.00 62.53 94 LEU A O 1
ATOM 718 N N . ARG A 1 95 ? -0.833 1.637 21.191 1.00 52.66 95 ARG A N 1
ATOM 719 C CA . ARG A 1 95 ? -1.009 1.291 19.780 1.00 52.66 95 ARG A CA 1
ATOM 720 C C . ARG A 1 95 ? -1.453 2.568 19.070 1.00 52.66 95 ARG A C 1
ATOM 722 O O . ARG A 1 95 ? -2.443 3.153 19.510 1.00 52.66 95 ARG A O 1
ATOM 729 N N . PRO A 1 96 ? -0.724 3.024 18.038 1.00 50.00 96 PRO A N 1
ATOM 730 C CA . PRO A 1 96 ? -1.099 4.217 17.297 1.00 50.00 96 PRO A CA 1
ATOM 731 C C . PRO A 1 96 ? -2.567 4.093 16.891 1.00 50.00 96 PRO A C 1
ATOM 733 O O . PRO A 1 96 ? -2.970 3.088 16.301 1.00 50.00 96 PRO A O 1
ATOM 736 N N . ILE A 1 97 ? -3.363 5.082 17.306 1.00 53.00 97 ILE A N 1
ATOM 737 C CA . ILE A 1 97 ? -4.786 5.187 16.985 1.00 53.00 97 ILE A CA 1
ATOM 738 C C . ILE A 1 97 ? -4.906 5.033 15.469 1.00 53.00 97 ILE A C 1
ATOM 740 O O . ILE A 1 97 ? -4.205 5.718 14.723 1.00 53.00 97 ILE A O 1
ATOM 744 N N . GLY A 1 98 ? -5.701 4.041 15.062 1.00 55.16 98 GLY A N 1
ATOM 745 C CA . GLY A 1 98 ? -5.642 3.384 13.762 1.00 55.16 98 GLY A CA 1
ATOM 746 C C . GLY A 1 98 ? -5.657 4.358 12.593 1.00 55.16 98 GLY A C 1
ATOM 747 O O . GLY A 1 98 ? -6.714 4.831 12.178 1.00 55.16 98 GLY A O 1
ATOM 748 N N . GLY A 1 99 ? -4.474 4.603 12.030 1.00 71.31 99 GLY A N 1
ATOM 749 C CA . GLY A 1 99 ? -4.366 5.136 10.683 1.00 71.31 99 GLY A CA 1
ATOM 750 C C . GLY A 1 99 ? -5.092 4.209 9.713 1.00 71.31 99 GLY A C 1
ATOM 751 O O . GLY A 1 99 ? -5.221 3.007 9.956 1.00 71.31 99 GLY A O 1
ATOM 752 N N . VAL A 1 100 ? -5.588 4.781 8.620 1.00 77.06 100 VAL A N 1
ATOM 753 C CA . VAL A 1 100 ? -6.123 4.009 7.496 1.00 77.06 100 VAL A CA 1
ATOM 754 C C . VAL A 1 100 ? -5.107 2.907 7.132 1.00 77.06 100 VAL A C 1
ATOM 756 O O . VAL A 1 100 ? -3.913 3.206 7.116 1.00 77.06 100 VAL A O 1
ATOM 759 N N . PRO A 1 101 ? -5.529 1.656 6.866 1.00 81.25 101 PRO A N 1
ATOM 760 C CA . PRO A 1 101 ? -4.623 0.553 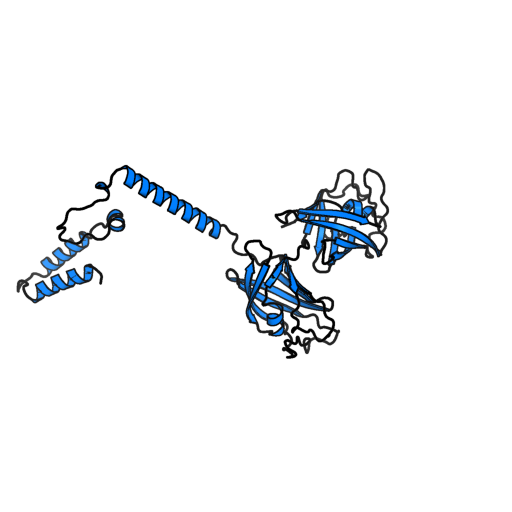6.545 1.00 81.25 101 PRO A CA 1
ATOM 761 C C . PRO A 1 101 ? -3.906 0.803 5.211 1.00 81.25 101 PRO A C 1
ATOM 763 O O . PRO A 1 101 ? -4.383 0.378 4.160 1.00 81.25 101 PRO A O 1
ATOM 766 N N . VAL A 1 102 ? -2.783 1.525 5.249 1.00 82.75 102 VAL A N 1
ATOM 767 C CA . VAL A 1 102 ? -1.972 1.853 4.072 1.00 82.75 102 VAL A CA 1
ATOM 768 C C . VAL A 1 102 ? -1.312 0.582 3.547 1.00 82.75 102 VAL A C 1
ATOM 770 O O . VAL A 1 102 ? -0.752 -0.195 4.315 1.00 82.75 102 VAL A O 1
ATOM 773 N N . GLY A 1 103 ? -1.383 0.372 2.238 1.00 82.31 103 GLY A N 1
ATOM 774 C CA . GLY A 1 103 ? -0.796 -0.786 1.575 1.00 82.31 103 GLY A CA 1
ATOM 775 C C . GLY A 1 103 ? -1.580 -1.206 0.342 1.00 82.31 103 GLY A C 1
ATOM 776 O O . GLY A 1 103 ? -2.611 -0.621 0.002 1.00 82.31 103 GLY A O 1
ATOM 777 N N . ALA A 1 104 ? -1.084 -2.235 -0.331 1.00 83.56 104 ALA A N 1
ATOM 778 C CA . ALA A 1 104 ? -1.836 -2.928 -1.359 1.00 83.56 104 ALA A CA 1
ATOM 779 C C . ALA A 1 104 ? -2.316 -4.268 -0.828 1.00 83.56 104 ALA A C 1
ATOM 781 O O . ALA A 1 104 ? -1.616 -4.967 -0.099 1.00 83.56 104 ALA A O 1
ATOM 782 N N . TRP A 1 105 ? -3.515 -4.626 -1.240 1.00 89.19 105 TRP A N 1
ATOM 783 C CA . TRP A 1 105 ? -4.225 -5.786 -0.764 1.00 89.19 105 TRP A CA 1
ATOM 784 C C . TRP A 1 105 ? -4.829 -6.509 -1.960 1.00 89.19 105 TRP A C 1
ATOM 786 O O . TRP A 1 105 ? -5.321 -5.874 -2.887 1.00 89.19 105 TRP A O 1
ATOM 796 N N . VAL A 1 106 ? -4.810 -7.834 -1.963 1.00 89.06 106 VAL A N 1
ATOM 797 C CA . VAL A 1 106 ? -5.361 -8.660 -3.035 1.00 89.06 106 VAL A CA 1
ATOM 798 C C . VAL A 1 106 ? -6.421 -9.613 -2.523 1.00 89.06 106 VAL A C 1
ATOM 800 O O . VAL A 1 106 ? -6.273 -10.273 -1.496 1.00 89.06 106 VAL A O 1
ATOM 803 N N . ALA A 1 107 ? -7.501 -9.726 -3.279 1.00 89.69 107 ALA A N 1
ATOM 804 C CA . ALA A 1 107 ? -8.548 -10.701 -3.036 1.00 89.69 107 ALA A CA 1
ATOM 805 C C . ALA A 1 107 ? -8.808 -11.504 -4.307 1.00 89.69 107 ALA A C 1
ATOM 807 O O . ALA A 1 107 ? -8.732 -10.981 -5.420 1.00 89.69 107 ALA A O 1
ATOM 808 N N . VAL A 1 108 ? -9.155 -12.778 -4.140 1.00 86.88 108 VAL A N 1
ATOM 809 C CA . VAL A 1 108 ? -9.676 -13.582 -5.246 1.00 86.88 108 VAL A CA 1
ATOM 810 C C . VAL A 1 108 ? -11.046 -13.023 -5.632 1.00 86.88 108 VAL A C 1
ATOM 812 O O . VAL A 1 108 ? -11.887 -12.731 -4.772 1.00 86.88 108 VAL A O 1
ATOM 815 N N . LYS A 1 109 ? -11.265 -12.840 -6.933 1.00 85.56 109 LYS A N 1
ATOM 816 C CA . LYS A 1 109 ? -12.563 -12.465 -7.486 1.00 85.56 109 LYS A CA 1
ATOM 817 C C . LYS A 1 109 ? -13.538 -13.631 -7.249 1.00 85.56 109 LYS A C 1
ATOM 819 O O . LYS A 1 109 ? -13.234 -14.732 -7.696 1.00 85.56 109 LYS A O 1
ATOM 824 N N . PRO A 1 110 ? -14.692 -13.427 -6.591 1.00 85.56 110 PRO A N 1
ATOM 825 C CA . PRO A 1 110 ? -15.694 -14.474 -6.432 1.00 85.56 110 PRO A CA 1
ATOM 826 C C . PRO A 1 110 ? -16.176 -14.996 -7.778 1.00 85.56 110 PRO A C 1
ATOM 828 O O . PRO A 1 110 ? -16.325 -14.218 -8.723 1.00 85.56 110 PRO A O 1
ATOM 831 N N . ASP A 1 111 ? -16.497 -16.285 -7.835 1.00 83.69 111 ASP A N 1
ATOM 832 C CA . ASP A 1 111 ? -17.004 -16.926 -9.053 1.00 83.69 111 ASP A CA 1
ATOM 833 C C . ASP A 1 111 ? -18.325 -16.313 -9.527 1.00 83.69 111 ASP A C 1
ATOM 835 O O . ASP A 1 111 ? -18.591 -16.239 -10.726 1.00 83.69 111 ASP A O 1
ATOM 839 N N . ASN A 1 112 ? -19.139 -15.822 -8.591 1.00 83.81 112 ASN A N 1
ATOM 840 C CA . ASN A 1 112 ? -20.401 -15.169 -8.899 1.00 83.81 112 ASN A CA 1
ATOM 841 C C . ASN A 1 112 ? -20.259 -13.698 -9.308 1.00 83.81 112 ASN A C 1
ATOM 843 O O . ASN A 1 112 ? -21.245 -13.123 -9.760 1.00 83.81 112 ASN A O 1
ATOM 847 N N . LEU A 1 113 ? -19.072 -13.095 -9.180 1.00 83.50 113 LEU A N 1
ATOM 848 C CA . LEU A 1 113 ? -18.814 -11.694 -9.506 1.00 83.50 113 LEU A CA 1
ATOM 849 C C . LEU A 1 113 ? -18.304 -11.555 -10.948 1.00 83.50 113 LEU A C 1
ATOM 851 O O . LEU A 1 113 ? -17.224 -12.039 -11.308 1.00 83.50 113 LEU A O 1
ATOM 855 N N . SER A 1 114 ? -19.051 -10.833 -11.779 1.00 80.25 114 SER A N 1
ATOM 856 C CA . SER A 1 114 ? -18.695 -10.572 -13.175 1.00 80.25 114 SER A CA 1
ATOM 857 C C . SER A 1 114 ? -18.771 -9.085 -13.525 1.00 80.25 114 SER A C 1
ATOM 859 O O . SER A 1 114 ? -19.608 -8.344 -13.019 1.00 80.25 114 SER A O 1
ATOM 861 N N . PHE A 1 115 ? -17.871 -8.649 -14.410 1.00 75.31 115 PHE A N 1
ATOM 862 C CA . PHE A 1 115 ? -17.718 -7.249 -14.831 1.00 75.31 115 PHE A CA 1
ATOM 863 C C . PHE A 1 115 ? -18.078 -7.072 -16.314 1.00 75.31 115 PHE A C 1
ATOM 865 O O . PHE A 1 115 ? -17.342 -6.444 -17.075 1.00 75.31 115 PHE A O 1
ATOM 872 N N . GLY A 1 116 ? -19.149 -7.732 -16.766 1.00 66.69 116 GLY A N 1
ATOM 873 C CA . GLY A 1 116 ? -19.614 -7.669 -18.158 1.00 66.69 116 GLY A CA 1
ATOM 874 C C . GLY A 1 116 ? -18.713 -8.361 -19.194 1.00 66.69 116 GLY A C 1
ATOM 875 O O . GLY A 1 116 ? -19.023 -8.342 -20.382 1.00 66.69 116 GLY A O 1
ATOM 876 N N . THR A 1 117 ? -17.616 -9.002 -18.776 1.00 62.88 117 THR A N 1
ATOM 877 C CA . THR A 1 117 ? -16.782 -9.851 -19.640 1.00 62.88 117 THR A CA 1
ATOM 878 C C . THR A 1 117 ? -16.562 -11.224 -18.988 1.00 62.88 117 THR A C 1
ATOM 880 O O . THR A 1 117 ? -16.231 -11.290 -17.802 1.00 62.88 117 THR A O 1
ATOM 883 N N . PRO A 1 118 ? -16.746 -12.336 -19.729 1.00 57.66 118 PRO A N 1
ATOM 884 C CA . PRO A 1 118 ? -16.627 -13.693 -19.183 1.00 57.66 118 PRO A CA 1
ATOM 885 C C . PRO A 1 118 ? -15.181 -14.094 -18.834 1.00 57.66 118 PRO A C 1
ATOM 887 O O . PRO A 1 118 ? -14.971 -15.073 -18.127 1.00 57.66 118 PRO A O 1
ATOM 890 N N . SER A 1 119 ? -14.181 -13.331 -19.285 1.00 57.59 119 SER A N 1
ATOM 891 C CA . SER A 1 119 ? -12.752 -13.578 -19.061 1.00 57.59 119 SER A CA 1
ATOM 892 C C . SER A 1 119 ? -12.087 -12.388 -18.356 1.00 57.59 119 SER A C 1
ATOM 894 O O . SER A 1 119 ? -11.273 -11.675 -18.941 1.00 57.59 119 SER A O 1
ATOM 896 N N . GLY A 1 120 ? -12.483 -12.129 -17.111 1.00 58.91 120 GLY A N 1
ATOM 897 C CA . GLY A 1 120 ? -11.760 -11.216 -16.216 1.00 58.91 120 GLY A CA 1
ATOM 898 C C . GLY A 1 120 ? -10.695 -11.958 -15.397 1.00 58.91 120 GLY A C 1
ATOM 899 O O . GLY A 1 120 ? -10.770 -13.184 -15.288 1.00 58.91 120 GLY A O 1
ATOM 900 N N . PRO A 1 121 ? -9.727 -11.255 -14.789 1.00 61.97 121 PRO A N 1
ATOM 901 C CA . PRO A 1 121 ? -8.721 -11.858 -13.925 1.00 61.97 121 PRO A CA 1
ATOM 902 C C . PRO A 1 121 ? -9.370 -12.547 -12.723 1.00 61.97 121 PRO A C 1
ATOM 904 O O . PRO A 1 121 ? -10.473 -12.201 -12.288 1.00 61.97 121 PRO A O 1
ATOM 907 N N . ALA A 1 122 ? -8.641 -13.509 -12.167 1.00 73.44 122 ALA A N 1
ATOM 908 C CA . ALA A 1 122 ? -9.024 -14.196 -10.940 1.00 73.44 122 ALA A CA 1
ATOM 909 C C . ALA A 1 122 ? -8.766 -13.353 -9.678 1.00 73.44 122 ALA A C 1
ATOM 911 O O . ALA A 1 122 ? -9.176 -13.751 -8.593 1.00 73.44 122 ALA A O 1
ATOM 912 N N . THR A 1 123 ? -8.098 -12.203 -9.793 1.00 81.94 123 THR A N 1
ATOM 913 C CA . THR A 1 123 ? -7.672 -11.380 -8.657 1.00 81.94 123 THR A CA 1
ATOM 914 C C . THR A 1 123 ? -8.114 -9.928 -8.799 1.00 81.94 123 THR A C 1
ATOM 916 O O . THR A 1 123 ? -8.264 -9.392 -9.899 1.00 81.94 123 THR A O 1
ATOM 919 N N . MET A 1 124 ? -8.347 -9.303 -7.651 1.00 85.62 124 MET A N 1
ATOM 920 C CA . MET A 1 124 ? -8.709 -7.901 -7.484 1.00 85.62 124 MET A CA 1
ATOM 921 C C . MET A 1 124 ? -7.682 -7.267 -6.554 1.00 85.62 124 MET A C 1
ATOM 923 O O . MET A 1 124 ? -7.285 -7.911 -5.581 1.00 85.62 124 MET A O 1
ATOM 927 N N . THR A 1 125 ? -7.298 -6.021 -6.813 1.00 84.44 125 THR A N 1
ATOM 928 C CA . THR A 1 125 ? -6.310 -5.306 -5.997 1.00 84.44 125 THR A CA 1
ATOM 929 C C . THR A 1 125 ? -6.939 -4.062 -5.384 1.00 84.44 125 THR A C 1
ATOM 931 O O . THR A 1 125 ? -7.485 -3.230 -6.101 1.00 84.44 125 THR A O 1
ATOM 934 N N . LEU A 1 126 ? -6.860 -3.934 -4.066 1.00 86.12 126 LEU A N 1
ATOM 935 C CA . LEU A 1 126 ? -7.240 -2.766 -3.287 1.00 86.12 126 LEU A CA 1
ATOM 936 C C . LEU A 1 126 ? -5.971 -2.063 -2.813 1.00 86.12 126 LEU A C 1
ATOM 938 O O . LEU A 1 126 ? -5.183 -2.616 -2.059 1.00 86.12 126 LEU A O 1
ATOM 942 N N . GLU A 1 127 ? -5.790 -0.825 -3.226 1.00 82.25 127 GLU A N 1
ATOM 943 C CA . GLU A 1 127 ? -4.646 0.001 -2.875 1.00 82.25 127 GLU A CA 1
ATOM 944 C C . GLU A 1 127 ? -5.128 1.127 -1.982 1.00 82.25 127 GLU A C 1
ATOM 946 O O . GLU A 1 127 ? -6.097 1.813 -2.300 1.00 82.25 127 GLU A O 1
ATOM 951 N N . VAL A 1 128 ? -4.447 1.330 -0.867 1.00 83.75 128 VAL A N 1
ATOM 952 C CA . VAL A 1 128 ? -4.783 2.337 0.127 1.00 83.75 128 VAL A CA 1
ATOM 953 C C . VAL A 1 128 ? -3.527 3.166 0.348 1.00 83.75 128 VAL A C 1
ATOM 955 O O . VAL A 1 128 ? -2.579 2.722 0.987 1.00 83.75 128 VAL A O 1
ATOM 958 N N . GLY A 1 129 ? -3.471 4.345 -0.265 1.00 76.31 129 GLY A N 1
ATOM 959 C CA . GLY A 1 129 ? -2.310 5.230 -0.202 1.00 76.31 129 GLY A CA 1
ATOM 960 C C . GLY A 1 129 ? -2.289 6.104 1.053 1.00 76.31 129 GLY A C 1
ATOM 961 O O . GLY A 1 129 ? -3.334 6.418 1.624 1.00 76.31 129 GLY A O 1
ATOM 962 N N . ALA A 1 130 ? -1.098 6.588 1.422 1.00 67.88 130 ALA A N 1
ATOM 963 C CA . ALA A 1 130 ? -0.903 7.509 2.548 1.00 67.88 130 ALA A CA 1
ATOM 964 C C . ALA A 1 130 ? -1.708 8.817 2.406 1.00 67.88 130 ALA A C 1
ATOM 966 O O . ALA A 1 130 ? -2.172 9.387 3.389 1.00 67.88 130 ALA A O 1
ATOM 967 N N . THR A 1 131 ? -1.951 9.275 1.173 1.00 66.00 131 THR A N 1
ATOM 968 C CA . THR A 1 131 ? -2.721 10.494 0.881 1.00 66.00 131 THR A CA 1
ATOM 969 C C . THR A 1 131 ? -4.229 10.250 0.826 1.00 66.00 131 THR A C 1
ATOM 971 O O . THR A 1 131 ? -4.914 10.878 0.016 1.00 66.00 131 THR A O 1
ATOM 974 N N . THR A 1 132 ? -4.767 9.312 1.612 1.00 73.94 132 THR A N 1
ATOM 975 C CA . THR A 1 132 ? -6.204 8.971 1.656 1.00 73.94 132 THR A CA 1
ATOM 976 C C . THR A 1 132 ? -6.807 8.507 0.326 1.00 73.94 132 THR A C 1
ATOM 978 O O . THR A 1 132 ? -8.020 8.489 0.175 1.00 73.94 132 THR A O 1
ATOM 981 N N . ARG A 1 133 ? -6.011 8.141 -0.681 1.00 79.75 133 ARG A N 1
ATOM 982 C CA . ARG A 1 133 ? -6.559 7.628 -1.946 1.00 79.75 133 ARG A CA 1
ATOM 983 C C . ARG A 1 133 ? -6.697 6.121 -1.866 1.00 79.75 133 ARG A C 1
ATOM 985 O O . ARG A 1 133 ? -5.714 5.435 -1.608 1.00 79.75 133 ARG A O 1
ATOM 992 N N . VAL A 1 134 ? -7.903 5.634 -2.119 1.00 80.94 134 VAL A N 1
ATOM 993 C CA . VAL A 1 134 ? -8.203 4.215 -2.254 1.00 80.94 134 VAL A CA 1
ATOM 994 C C . VAL A 1 134 ? -8.475 3.918 -3.712 1.00 80.94 134 VAL A C 1
ATOM 996 O O . VAL A 1 134 ? -9.366 4.512 -4.317 1.00 80.94 134 VAL A O 1
ATOM 999 N N . ARG A 1 135 ? -7.700 3.007 -4.281 1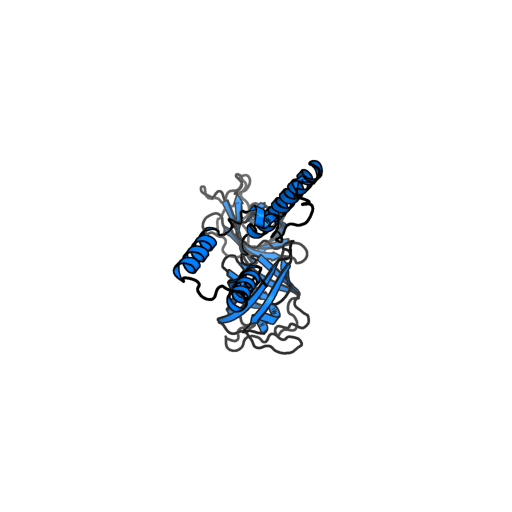.00 82.50 135 ARG A N 1
ATOM 1000 C CA . ARG A 1 135 ? -7.831 2.586 -5.666 1.00 82.50 135 ARG A CA 1
ATOM 1001 C C . ARG A 1 135 ? -8.112 1.097 -5.706 1.00 82.50 135 ARG A C 1
ATOM 1003 O O . ARG A 1 135 ? -7.326 0.289 -5.236 1.00 82.50 135 ARG A O 1
ATOM 1010 N N . LEU A 1 136 ? -9.249 0.738 -6.276 1.00 81.81 136 LEU A N 1
ATOM 1011 C CA . LEU A 1 136 ? -9.617 -0.645 -6.526 1.00 81.81 136 LEU A CA 1
ATOM 1012 C C . LEU A 1 136 ? -9.373 -0.928 -8.002 1.00 81.81 136 LEU A C 1
ATOM 1014 O O . LEU A 1 136 ? -10.082 -0.391 -8.852 1.00 81.81 136 LEU A O 1
ATOM 1018 N N . SER A 1 137 ? -8.375 -1.754 -8.291 1.00 76.12 137 SER A N 1
ATOM 1019 C CA . SER A 1 137 ? -7.984 -2.148 -9.638 1.00 76.12 137 SER A CA 1
ATOM 1020 C C . SER A 1 137 ? -8.429 -3.583 -9.917 1.00 76.12 137 SER A C 1
ATOM 1022 O O . SER A 1 137 ? -8.027 -4.540 -9.255 1.00 76.12 137 SER A O 1
ATOM 1024 N N . LEU A 1 138 ? -9.248 -3.727 -10.949 1.00 72.31 138 LEU A N 1
ATOM 1025 C CA . LEU A 1 138 ? -9.657 -4.986 -11.552 1.00 72.31 138 LEU A CA 1
ATOM 1026 C C . LEU A 1 138 ? -8.965 -5.031 -12.906 1.00 72.31 138 LEU A C 1
ATOM 1028 O O . LEU A 1 138 ? -9.437 -4.431 -13.878 1.00 72.31 138 LEU A O 1
ATOM 1032 N N . ALA A 1 139 ? -7.791 -5.661 -12.959 1.00 59.69 139 ALA A N 1
ATOM 1033 C CA . ALA A 1 139 ? -7.064 -5.782 -14.215 1.00 59.69 139 ALA A CA 1
ATOM 1034 C C . ALA A 1 139 ? -7.975 -6.413 -15.294 1.00 59.69 139 ALA A C 1
ATOM 1036 O O . ALA A 1 139 ? -8.899 -7.147 -14.982 1.00 59.69 139 ALA A O 1
ATOM 1037 N N . PRO A 1 140 ? -7.795 -6.138 -16.583 1.00 50.84 140 PRO A N 1
ATOM 1038 C CA . PRO A 1 140 ? -7.041 -5.027 -17.136 1.00 50.84 140 PRO A CA 1
ATOM 1039 C C . PRO A 1 140 ? -7.790 -3.675 -17.153 1.00 50.84 140 PRO A C 1
ATOM 1041 O O . PRO A 1 140 ? -7.252 -2.735 -17.731 1.00 50.84 140 PRO A O 1
ATOM 1044 N N . VAL A 1 141 ? -9.018 -3.541 -16.624 1.00 58.12 141 VAL A N 1
ATOM 1045 C CA . VAL A 1 141 ? -9.933 -2.516 -17.178 1.00 58.12 141 VAL A CA 1
ATOM 1046 C C . VAL A 1 141 ? -10.781 -1.715 -16.172 1.00 58.12 141 VAL A C 1
ATOM 1048 O O . VAL A 1 141 ? -11.156 -0.597 -16.517 1.00 58.12 141 VAL A O 1
ATOM 1051 N N . ALA A 1 142 ? -11.076 -2.180 -14.949 1.00 56.19 142 ALA A N 1
ATOM 1052 C CA . ALA A 1 142 ? -11.940 -1.409 -14.036 1.00 56.19 142 ALA A CA 1
ATOM 1053 C C . ALA A 1 142 ? -11.146 -0.785 -12.883 1.00 56.19 142 ALA A C 1
ATOM 1055 O O . ALA A 1 142 ? -10.446 -1.489 -12.156 1.00 56.19 142 ALA A O 1
ATOM 1056 N N . VAL A 1 143 ? -11.273 0.534 -12.716 1.00 64.25 143 VAL A N 1
ATOM 1057 C CA . VAL A 1 143 ? -10.673 1.277 -11.605 1.00 64.25 143 VAL A CA 1
ATOM 1058 C C . VAL A 1 143 ? -11.749 2.120 -10.931 1.00 64.25 143 VAL A C 1
ATOM 1060 O O . VAL A 1 143 ? -12.295 3.034 -11.558 1.00 64.25 143 VAL A O 1
ATOM 1063 N N . PHE A 1 144 ? -12.040 1.820 -9.664 1.00 74.19 144 PHE A N 1
ATOM 1064 C CA . PHE A 1 144 ? -12.720 2.765 -8.779 1.00 74.19 144 PHE A CA 1
ATOM 1065 C C . PHE A 1 144 ? -11.646 3.534 -8.023 1.00 74.19 144 PHE A C 1
ATOM 1067 O O . PHE A 1 144 ? -10.815 2.920 -7.351 1.00 74.19 144 PHE A O 1
ATOM 1074 N N . GLU A 1 145 ? -11.668 4.860 -8.102 1.00 81.69 145 GLU A N 1
ATOM 1075 C CA . GLU A 1 145 ? -10.884 5.689 -7.193 1.00 81.69 145 GLU A CA 1
ATOM 1076 C C . GLU A 1 145 ? -11.826 6.362 -6.204 1.00 81.69 145 GLU A C 1
ATOM 1078 O O . GLU A 1 145 ? -12.825 6.991 -6.567 1.00 81.69 145 GLU A O 1
ATOM 1083 N N . SER A 1 146 ? -11.505 6.204 -4.930 1.00 83.44 146 SER A N 1
ATOM 1084 C CA . SER A 1 146 ? -12.202 6.822 -3.815 1.00 83.44 146 SER A CA 1
ATOM 1085 C C . SER A 1 146 ? -11.220 7.595 -2.947 1.00 83.44 146 SER A C 1
ATOM 1087 O O . SER A 1 146 ? -10.040 7.257 -2.855 1.00 83.44 146 SER A O 1
ATOM 1089 N N . THR A 1 147 ? -11.709 8.619 -2.263 1.00 84.94 147 THR A N 1
ATOM 1090 C CA . THR A 1 147 ? -11.014 9.205 -1.115 1.00 84.94 147 THR A CA 1
ATOM 1091 C C . THR A 1 147 ? -11.501 8.536 0.162 1.00 84.94 147 THR A C 1
ATOM 1093 O O . THR A 1 147 ? -12.705 8.363 0.338 1.00 84.94 147 THR A O 1
ATOM 1096 N N . ALA A 1 148 ? -10.570 8.168 1.033 1.00 84.38 148 ALA A N 1
ATOM 1097 C CA . ALA A 1 148 ? -10.773 7.511 2.311 1.00 84.38 148 ALA A CA 1
ATOM 1098 C C . ALA A 1 148 ? -10.567 8.479 3.471 1.00 84.38 148 ALA A C 1
ATOM 1100 O O . ALA A 1 148 ? -9.450 8.906 3.745 1.00 84.38 148 ALA A O 1
ATOM 1101 N N . THR A 1 149 ? -11.621 8.767 4.213 1.00 83.81 149 THR A N 1
ATOM 1102 C CA . THR A 1 149 ? -11.535 9.546 5.449 1.00 83.81 149 THR A CA 1
ATOM 1103 C C . THR A 1 149 ? -11.903 8.665 6.631 1.00 83.81 149 THR A C 1
ATOM 1105 O O . THR A 1 149 ? -12.950 8.022 6.621 1.00 83.81 149 THR A O 1
ATOM 1108 N N . THR A 1 150 ? -11.053 8.622 7.657 1.00 81.75 150 THR A N 1
ATOM 1109 C CA . THR A 1 150 ? -11.388 7.945 8.915 1.00 81.75 150 THR A CA 1
ATOM 1110 C C . THR A 1 150 ? -12.465 8.750 9.639 1.00 81.75 150 THR A C 1
ATOM 1112 O O . THR A 1 150 ? -12.254 9.929 9.921 1.00 81.75 150 THR A O 1
ATOM 1115 N N . VAL A 1 151 ? -13.615 8.135 9.920 1.00 82.00 151 VAL A N 1
ATOM 1116 C CA . VAL A 1 151 ? -14.739 8.795 10.621 1.00 82.00 151 VAL A CA 1
ATOM 1117 C C . VAL A 1 151 ? -14.728 8.470 12.112 1.00 82.00 151 VAL A C 1
ATOM 1119 O O . VAL A 1 151 ? -15.044 9.323 12.939 1.00 82.00 151 VAL A O 1
ATOM 1122 N N . ALA A 1 152 ? -14.310 7.255 12.456 1.00 81.12 152 ALA A N 1
ATOM 1123 C CA . ALA A 1 152 ? -14.130 6.777 13.818 1.00 81.12 152 ALA A CA 1
ATOM 1124 C C . ALA A 1 152 ? -13.003 5.736 13.857 1.00 81.12 152 ALA A C 1
ATOM 1126 O O . ALA A 1 152 ? -12.506 5.305 12.813 1.00 81.12 152 ALA A O 1
ATOM 1127 N N . ASP A 1 153 ? -12.610 5.309 15.059 1.00 79.06 153 ASP A N 1
ATOM 1128 C CA . ASP A 1 153 ? -11.670 4.201 15.224 1.00 79.06 153 ASP A CA 1
ATOM 1129 C C . ASP A 1 153 ? -12.202 2.975 14.473 1.00 79.06 153 ASP A C 1
ATOM 1131 O O . ASP A 1 153 ? -13.266 2.451 14.799 1.00 79.06 153 ASP A O 1
ATOM 1135 N N . HIS A 1 154 ? -11.452 2.534 13.459 1.00 78.00 154 HIS A N 1
ATOM 1136 C CA . HIS A 1 154 ? -11.811 1.418 12.578 1.00 78.00 154 HIS A CA 1
ATOM 1137 C C . HIS A 1 154 ? -12.994 1.655 11.628 1.00 78.00 154 HIS A C 1
ATOM 1139 O O . HIS A 1 154 ? -13.491 0.697 11.038 1.00 78.00 154 HIS A O 1
ATOM 1145 N N . GLU A 1 155 ? -13.414 2.904 11.418 1.00 84.38 155 GLU A N 1
ATOM 1146 C CA . GLU A 1 155 ? -14.448 3.263 10.445 1.00 84.38 155 GLU A CA 1
ATOM 1147 C C . GLU A 1 155 ? -13.878 4.158 9.338 1.00 84.38 155 GLU A C 1
ATOM 1149 O O . GLU A 1 155 ? -13.263 5.198 9.581 1.00 84.38 155 GLU A O 1
ATOM 1154 N N . LEU A 1 156 ? -14.091 3.727 8.100 1.00 83.94 156 LEU A N 1
ATOM 1155 C CA . LEU A 1 156 ? -13.600 4.312 6.867 1.00 83.94 156 LEU A CA 1
ATOM 1156 C C . LEU A 1 156 ? -14.787 4.804 6.039 1.00 83.94 156 LEU A C 1
ATOM 1158 O O . LEU A 1 156 ? -15.655 4.024 5.647 1.00 83.94 156 LEU A O 1
ATOM 1162 N N . GLN A 1 157 ? -14.788 6.087 5.711 1.00 86.44 157 GLN A N 1
ATOM 1163 C CA . GLN A 1 157 ? -15.690 6.650 4.721 1.00 86.44 157 GLN A CA 1
ATOM 1164 C C . GLN A 1 157 ? -14.984 6.731 3.377 1.00 86.44 157 GLN A C 1
ATOM 1166 O O . GLN A 1 157 ? -13.957 7.393 3.240 1.00 86.44 157 GLN A O 1
ATOM 1171 N N . LEU A 1 158 ? -15.559 6.063 2.384 1.00 83.88 158 LEU A N 1
ATOM 1172 C CA . LEU A 1 158 ? -15.113 6.069 1.002 1.00 83.88 158 LEU A CA 1
ATOM 1173 C C . LEU A 1 158 ? -16.047 6.934 0.163 1.00 83.88 158 LEU A C 1
ATOM 1175 O O . LEU A 1 158 ? -17.231 6.630 0.007 1.00 83.88 158 LEU A O 1
ATOM 1179 N N . VAL A 1 159 ? -15.506 7.986 -0.438 1.00 84.69 159 VAL A N 1
ATOM 1180 C CA . VAL A 1 159 ? -16.234 8.841 -1.386 1.00 84.69 159 VAL A CA 1
ATOM 1181 C C . VAL A 1 159 ? -15.682 8.595 -2.779 1.00 84.69 159 VAL A C 1
ATOM 1183 O O . VAL A 1 159 ? -14.483 8.769 -2.989 1.00 84.69 159 VAL A O 1
ATOM 1186 N N . ILE A 1 160 ? -16.527 8.184 -3.728 1.00 80.50 160 ILE A N 1
ATOM 1187 C CA . ILE A 1 160 ? -16.086 7.943 -5.110 1.00 80.50 160 ILE A CA 1
ATOM 1188 C C . ILE A 1 160 ? -15.704 9.267 -5.757 1.00 80.50 160 ILE A C 1
ATOM 1190 O O . ILE A 1 160 ? -16.547 10.148 -5.933 1.00 80.50 160 ILE A O 1
ATOM 1194 N N . THR A 1 161 ? -14.444 9.384 -6.166 1.00 79.62 161 THR A N 1
ATOM 1195 C CA . THR A 1 161 ? -13.935 10.568 -6.868 1.00 79.62 161 THR A CA 1
ATOM 1196 C C . THR A 1 161 ? -13.767 10.336 -8.358 1.00 79.62 161 THR A C 1
ATOM 1198 O O . THR A 1 161 ? -13.845 11.290 -9.130 1.00 79.62 161 THR A O 1
ATOM 1201 N N . SER A 1 162 ? -13.543 9.092 -8.785 1.00 72.56 162 SER A N 1
ATOM 1202 C CA . SER A 1 162 ? -13.521 8.746 -10.203 1.00 72.56 162 SER A CA 1
ATOM 1203 C C . SER A 1 162 ? -13.986 7.305 -10.429 1.00 72.56 162 SER A C 1
ATOM 1205 O O . SER A 1 162 ? -13.728 6.404 -9.627 1.00 72.56 162 SER A O 1
ATOM 1207 N N . VAL A 1 163 ? -14.697 7.093 -11.536 1.00 64.56 163 VAL A N 1
ATOM 1208 C CA . VAL A 1 163 ? -15.051 5.767 -12.049 1.00 64.56 163 VAL A CA 1
ATOM 1209 C C . VAL A 1 163 ? -14.515 5.713 -13.467 1.00 64.56 163 VAL A C 1
ATOM 1211 O O . VAL A 1 163 ? -14.916 6.523 -14.304 1.00 64.56 163 VAL A O 1
ATOM 1214 N N . THR A 1 164 ? -13.589 4.797 -13.747 1.00 61.88 164 THR A N 1
ATOM 1215 C CA . THR A 1 164 ? -13.126 4.600 -15.126 1.00 61.88 164 THR A CA 1
ATOM 1216 C C . THR A 1 164 ? -14.113 3.668 -15.834 1.00 61.88 164 THR A C 1
ATOM 1218 O O . THR A 1 164 ? -14.225 2.510 -15.426 1.00 61.88 164 THR A O 1
ATOM 1221 N N . PRO A 1 165 ? -14.855 4.125 -16.863 1.00 55.44 165 PRO A N 1
ATOM 1222 C CA . PRO A 1 165 ? -15.800 3.266 -17.564 1.00 55.44 165 PRO A CA 1
ATOM 1223 C C . PRO A 1 165 ? -15.064 2.157 -18.325 1.00 55.44 165 PRO A C 1
ATOM 1225 O O . PRO A 1 165 ? -14.074 2.406 -19.019 1.00 55.44 165 PRO A O 1
ATOM 1228 N N . LEU A 1 166 ? -15.588 0.932 -18.245 1.00 47.78 166 LEU A N 1
ATOM 1229 C CA . LEU A 1 166 ? -15.126 -0.182 -19.071 1.00 47.78 166 LEU A CA 1
ATOM 1230 C C . LEU A 1 166 ? -15.560 0.089 -20.523 1.00 47.78 166 LEU A C 1
ATOM 1232 O O . LEU A 1 166 ? -16.721 -0.096 -20.873 1.00 47.78 166 LEU A O 1
ATOM 1236 N N . GLY A 1 167 ? -14.641 0.542 -21.383 1.00 43.25 167 GLY A N 1
ATOM 1237 C CA . GLY A 1 167 ? -14.860 0.536 -22.839 1.00 43.25 167 GLY A CA 1
ATOM 1238 C C . GLY A 1 167 ? -15.348 1.832 -23.501 1.00 43.25 167 GLY A C 1
ATOM 1239 O O . GLY A 1 167 ? -16.000 1.768 -24.542 1.00 43.25 167 GLY A O 1
ATOM 1240 N N . GLY A 1 168 ? -15.007 3.012 -22.973 1.00 35.69 168 GLY A N 1
ATOM 1241 C CA . GLY A 1 168 ? -15.052 4.261 -23.756 1.00 35.69 168 GLY A CA 1
ATOM 1242 C C . GLY A 1 168 ? -16.443 4.796 -24.124 1.00 35.69 168 GLY A C 1
ATOM 1243 O O . GLY A 1 168 ? -16.544 5.691 -24.962 1.00 35.69 168 GLY A O 1
ATOM 1244 N N . ARG A 1 169 ? -17.517 4.296 -23.503 1.00 38.81 169 ARG A N 1
ATOM 1245 C CA . ARG A 1 169 ? -18.843 4.927 -23.566 1.00 38.81 169 ARG A CA 1
ATOM 1246 C C . ARG A 1 169 ? -19.042 5.759 -22.300 1.00 38.81 169 ARG A C 1
ATOM 1248 O O . ARG A 1 169 ? -18.740 5.295 -21.208 1.00 38.81 169 ARG A O 1
ATOM 1255 N N . GLY A 1 170 ? -19.413 7.024 -22.498 1.00 35.34 170 GLY A N 1
ATOM 1256 C CA . GLY A 1 170 ? -19.375 8.092 -21.500 1.00 35.34 170 GLY A CA 1
ATOM 1257 C C . GLY A 1 170 ? -20.206 7.849 -20.237 1.00 35.34 170 GLY A C 1
ATOM 1258 O O . GLY A 1 170 ? -20.982 6.905 -20.150 1.00 35.34 170 GLY A O 1
ATOM 1259 N N . PHE A 1 171 ? -20.004 8.760 -19.285 1.00 40.75 171 PHE A N 1
ATOM 1260 C CA . PHE A 1 171 ? -20.435 8.837 -17.880 1.00 40.75 171 PHE A CA 1
ATOM 1261 C C . PHE A 1 171 ? -21.912 8.546 -17.515 1.00 40.75 171 PHE A C 1
ATOM 1263 O O . PHE A 1 171 ? -22.293 8.805 -16.378 1.00 40.75 171 PHE A O 1
ATOM 1270 N N . GLU A 1 172 ? -22.757 8.016 -18.401 1.00 45.62 172 GLU A N 1
ATOM 1271 C CA . GLU A 1 172 ? -24.206 7.935 -18.153 1.00 45.62 172 GLU A CA 1
ATOM 1272 C C . GLU A 1 172 ? -24.717 6.573 -17.661 1.00 45.62 172 GLU A C 1
ATOM 1274 O O . GLU A 1 172 ? -25.815 6.501 -17.117 1.00 45.62 172 GLU A O 1
ATOM 1279 N N . SER A 1 173 ? -23.932 5.498 -17.741 1.00 48.31 173 SER A N 1
ATOM 1280 C CA . SER A 1 173 ? -24.289 4.242 -17.070 1.00 48.31 173 SER A CA 1
ATOM 1281 C C . SER A 1 173 ? -23.035 3.424 -16.799 1.00 48.31 173 SER A C 1
ATOM 1283 O O . SER A 1 173 ? -22.445 2.866 -17.728 1.00 48.31 173 SER A O 1
ATOM 1285 N N . GLY A 1 174 ? -22.604 3.386 -15.535 1.00 54.75 174 GLY A N 1
ATOM 1286 C CA . GLY A 1 174 ? -21.504 2.530 -15.100 1.00 54.75 174 GLY A CA 1
ATOM 1287 C C . GLY A 1 174 ? -21.709 1.094 -15.581 1.00 54.75 174 GLY A C 1
ATOM 1288 O O . GLY A 1 174 ? -22.840 0.630 -15.717 1.00 54.75 174 GLY A O 1
ATOM 1289 N N . THR A 1 175 ? -20.618 0.398 -15.878 1.00 57.66 175 THR A N 1
ATOM 1290 C CA . THR A 1 175 ? -20.696 -1.004 -16.278 1.00 57.66 175 THR A CA 1
ATOM 1291 C C . THR A 1 175 ? -21.396 -1.794 -15.176 1.00 57.66 175 THR A C 1
ATOM 1293 O O . THR A 1 175 ? -20.952 -1.699 -14.026 1.00 57.66 175 THR A O 1
ATOM 1296 N N . PRO A 1 176 ? -22.460 -2.554 -15.484 1.00 61.81 176 PRO A N 1
ATOM 1297 C CA . PRO A 1 176 ? -23.119 -3.357 -14.472 1.00 61.81 176 PRO A CA 1
ATOM 1298 C C . PRO A 1 176 ? -22.116 -4.379 -13.935 1.00 61.81 176 PRO A C 1
ATOM 1300 O O . PRO A 1 176 ? -21.511 -5.152 -14.685 1.00 61.81 176 PRO A O 1
ATOM 1303 N N . VAL A 1 177 ? -21.903 -4.345 -12.623 1.00 69.62 177 VAL A N 1
ATOM 1304 C CA . VAL A 1 177 ? -21.290 -5.456 -11.900 1.00 69.62 177 VAL A CA 1
ATOM 1305 C C . VAL A 1 177 ? -22.412 -6.447 -11.671 1.00 69.62 177 VAL A C 1
ATOM 1307 O O . VAL A 1 177 ? -23.433 -6.073 -11.105 1.00 69.62 177 VAL A O 1
ATOM 1310 N N . ALA A 1 178 ? -22.264 -7.687 -12.121 1.00 73.75 178 ALA A N 1
ATOM 1311 C CA . ALA A 1 178 ? -23.269 -8.705 -11.859 1.00 73.75 178 ALA A CA 1
ATOM 1312 C C . ALA A 1 178 ? -22.787 -9.680 -10.788 1.00 73.75 178 ALA A C 1
ATOM 1314 O O . ALA A 1 178 ? -21.652 -10.159 -10.852 1.00 73.75 178 ALA A O 1
ATOM 1315 N N . ILE A 1 179 ? -23.666 -9.973 -9.831 1.00 76.56 179 ILE A N 1
ATOM 1316 C CA . ILE A 1 179 ? -23.475 -10.989 -8.793 1.00 76.56 179 ILE A CA 1
ATOM 1317 C C . ILE A 1 179 ? -24.546 -12.040 -8.974 1.00 76.56 179 ILE A C 1
ATOM 1319 O O . ILE A 1 179 ? -25.722 -11.700 -9.034 1.00 76.56 179 ILE A O 1
ATOM 1323 N N . ASP A 1 180 ? -24.156 -13.305 -9.090 1.00 82.38 180 ASP A N 1
ATOM 1324 C CA . ASP A 1 180 ? -25.105 -14.402 -9.324 1.00 82.38 180 ASP A CA 1
ATOM 1325 C C . ASP A 1 180 ? -25.987 -14.131 -10.561 1.00 82.38 180 ASP A C 1
ATOM 1327 O O . ASP A 1 180 ? -27.171 -14.453 -10.604 1.00 82.38 180 ASP A O 1
ATOM 1331 N N . SER A 1 181 ? -25.393 -13.514 -11.592 1.00 81.00 181 SER A N 1
ATOM 1332 C CA . SER A 1 181 ? -26.067 -13.042 -12.818 1.00 81.00 181 SER A CA 1
ATOM 1333 C C . SER A 1 181 ? -27.098 -11.919 -12.622 1.00 81.00 181 SER A C 1
ATOM 1335 O O . SER A 1 181 ? -27.796 -11.565 -13.570 1.00 81.00 181 SER A O 1
ATOM 1337 N N . VAL A 1 182 ? -27.191 -11.330 -11.428 1.00 79.00 182 VAL A N 1
ATOM 1338 C CA . VAL A 1 182 ? -28.010 -10.146 -11.154 1.00 79.00 182 VAL A CA 1
ATOM 1339 C C . VAL A 1 182 ? -27.166 -8.900 -11.375 1.00 79.00 182 VAL A C 1
ATOM 1341 O O . VAL A 1 182 ? -26.207 -8.668 -10.643 1.00 79.00 182 VAL A O 1
ATOM 1344 N N . GLU A 1 183 ? -27.522 -8.097 -12.377 1.00 80.31 183 GLU A N 1
ATOM 1345 C CA . GLU A 1 183 ? -26.881 -6.807 -12.634 1.00 80.31 183 GLU A CA 1
ATOM 1346 C C . GLU A 1 183 ? -27.171 -5.819 -11.498 1.00 80.31 183 GLU A C 1
ATOM 1348 O O . GLU A 1 183 ? -28.324 -5.521 -11.178 1.00 80.31 183 GLU A O 1
ATOM 1353 N N . LEU A 1 184 ? -26.109 -5.297 -10.894 1.00 77.62 184 LEU A N 1
ATOM 1354 C CA . LEU A 1 184 ? -26.172 -4.220 -9.922 1.00 77.62 184 LEU A CA 1
ATOM 1355 C C . LEU A 1 184 ? -26.083 -2.868 -10.622 1.00 77.62 184 LEU A C 1
ATOM 1357 O O . LEU A 1 184 ? -25.405 -2.707 -11.641 1.00 77.62 184 LEU A O 1
ATOM 1361 N N . ALA A 1 185 ? -26.735 -1.871 -10.026 1.00 76.62 185 ALA A N 1
ATOM 1362 C CA . ALA A 1 185 ? -26.592 -0.490 -10.454 1.00 76.62 185 ALA A CA 1
ATOM 1363 C C . ALA A 1 185 ? -25.117 -0.056 -10.377 1.00 76.62 185 ALA A C 1
ATOM 1365 O O . ALA A 1 185 ? -24.407 -0.358 -9.409 1.00 76.62 185 ALA A O 1
ATOM 1366 N N . GLY A 1 186 ? -24.660 0.649 -11.414 1.00 72.38 186 GLY A N 1
ATOM 1367 C CA . GLY A 1 186 ? -23.338 1.266 -11.430 1.00 72.38 186 GLY A CA 1
ATOM 1368 C C . GLY A 1 186 ? -23.217 2.369 -10.376 1.00 72.38 186 GLY A C 1
ATOM 1369 O O . GLY A 1 186 ? -24.220 2.915 -9.923 1.00 72.38 186 GLY A O 1
ATOM 1370 N N . CYS A 1 187 ? -21.984 2.704 -10.002 1.00 79.81 187 CYS A N 1
ATOM 1371 C CA . CYS A 1 187 ? -21.742 3.780 -9.047 1.00 79.81 187 CYS A CA 1
ATOM 1372 C C . CYS A 1 187 ? -21.805 5.164 -9.702 1.00 79.81 187 CYS A C 1
ATOM 1374 O O . CYS A 1 187 ? -21.248 5.368 -10.786 1.00 79.81 187 CYS A O 1
ATOM 1376 N N . GLY A 1 188 ? -22.407 6.124 -9.006 1.00 83.31 188 GLY A N 1
ATOM 1377 C CA . GLY A 1 188 ? -22.330 7.549 -9.300 1.00 83.31 188 GLY A CA 1
ATOM 1378 C C . GLY A 1 188 ? -21.069 8.203 -8.724 1.00 83.31 188 GLY A C 1
ATOM 1379 O O . GLY A 1 188 ? -20.490 7.758 -7.730 1.00 83.31 188 GLY A O 1
ATOM 1380 N N . LEU A 1 189 ? -20.630 9.298 -9.350 1.00 84.06 189 LEU A N 1
ATOM 1381 C CA . LEU A 1 189 ? -19.612 10.170 -8.756 1.00 84.06 189 LEU A CA 1
ATOM 1382 C C . LEU A 1 189 ? -20.174 10.821 -7.487 1.00 84.06 189 LEU A C 1
ATOM 1384 O O . LEU A 1 189 ? -21.287 11.341 -7.499 1.00 84.06 189 LEU A O 1
ATOM 1388 N N . GLY A 1 190 ? -19.384 10.829 -6.413 1.00 85.19 190 GLY A N 1
ATOM 1389 C CA . GLY A 1 190 ? -19.809 11.342 -5.112 1.00 85.19 190 GLY A CA 1
ATOM 1390 C C . GLY A 1 190 ? -20.578 10.340 -4.249 1.00 85.19 190 GLY A C 1
ATOM 1391 O O . GLY A 1 190 ? -20.853 10.664 -3.095 1.00 85.19 190 GLY A O 1
ATOM 1392 N N . ASP A 1 191 ? -20.870 9.129 -4.743 1.00 87.25 191 ASP A N 1
ATOM 1393 C CA . ASP A 1 191 ? -21.479 8.081 -3.923 1.00 87.25 191 ASP A CA 1
ATOM 1394 C C . ASP A 1 191 ? -20.612 7.787 -2.694 1.00 87.25 191 ASP A C 1
ATOM 1396 O O . ASP A 1 191 ? -19.399 7.537 -2.773 1.00 87.25 191 ASP A O 1
ATOM 1400 N N . VAL A 1 192 ? -21.254 7.786 -1.529 1.00 90.81 192 VAL A N 1
ATOM 1401 C CA . VAL A 1 192 ? -20.600 7.589 -0.235 1.00 90.81 192 VAL A CA 1
ATOM 1402 C C . VAL A 1 192 ? -20.849 6.170 0.253 1.00 90.81 192 VAL A C 1
ATOM 1404 O O . VAL A 1 192 ? -21.970 5.670 0.196 1.00 90.81 192 VAL A O 1
ATOM 1407 N N . GLY A 1 193 ? -19.785 5.533 0.728 1.00 92.56 193 GLY A N 1
ATOM 1408 C CA . GLY A 1 193 ? -19.821 4.223 1.356 1.00 92.56 193 GLY A CA 1
ATOM 1409 C C . GLY A 1 193 ? -19.109 4.277 2.694 1.00 92.56 193 GLY A C 1
ATOM 1410 O O . GLY A 1 193 ? -18.059 4.908 2.817 1.00 92.56 193 GLY A O 1
ATOM 1411 N N . LEU A 1 194 ? -19.698 3.648 3.699 1.00 93.06 194 LEU A N 1
ATOM 1412 C CA . LEU A 1 194 ? -19.164 3.533 5.047 1.00 93.06 194 LEU A CA 1
ATOM 1413 C C . LEU A 1 194 ? -18.777 2.082 5.294 1.00 93.06 194 LEU A C 1
ATOM 1415 O O . LEU A 1 194 ? -19.574 1.166 5.082 1.00 93.06 194 LEU A O 1
ATOM 1419 N N . TYR A 1 195 ? -17.547 1.885 5.748 1.00 93.56 195 TYR A N 1
ATOM 1420 C CA . TYR A 1 195 ? -16.954 0.579 5.972 1.00 93.56 195 TYR A CA 1
ATOM 1421 C C . TYR A 1 195 ? -16.301 0.546 7.340 1.00 93.56 195 TYR A C 1
ATOM 1423 O O . TYR A 1 195 ? -15.582 1.465 7.714 1.00 93.56 195 TYR A O 1
ATOM 1431 N N . THR A 1 196 ? -16.476 -0.548 8.064 1.00 92.94 196 THR A N 1
ATOM 1432 C CA . THR A 1 196 ? -15.569 -0.881 9.160 1.00 92.94 196 THR A CA 1
ATOM 1433 C C . THR A 1 196 ? -14.406 -1.690 8.616 1.00 92.94 196 THR A C 1
ATOM 1435 O O . THR A 1 196 ? -14.557 -2.446 7.652 1.00 92.94 196 THR A O 1
ATOM 1438 N N . TRP A 1 197 ? -13.231 -1.527 9.212 1.00 93.25 197 TRP A N 1
ATOM 1439 C CA . TRP A 1 197 ? -12.046 -2.272 8.816 1.00 93.25 197 TRP A CA 1
ATOM 1440 C C . TRP A 1 197 ? -11.350 -2.903 10.013 1.00 93.25 197 TRP A C 1
ATOM 1442 O O . TRP A 1 197 ? -11.337 -2.374 11.120 1.00 93.25 197 TRP A O 1
ATOM 1452 N N . SER A 1 198 ? -10.725 -4.048 9.781 1.00 91.06 198 SER A N 1
ATOM 1453 C CA . SER A 1 198 ? -9.836 -4.679 10.752 1.00 91.06 198 SER A CA 1
ATOM 1454 C C . SER A 1 198 ? -8.654 -5.302 10.032 1.00 91.06 198 SER A C 1
ATOM 1456 O O . SER A 1 198 ? -8.811 -5.839 8.937 1.00 91.06 198 SER A O 1
ATOM 1458 N N . ILE A 1 199 ? -7.480 -5.216 10.650 1.00 87.88 199 ILE A N 1
ATOM 1459 C CA . ILE A 1 199 ? -6.290 -5.939 10.208 1.00 87.88 199 ILE A CA 1
ATOM 1460 C C . ILE A 1 199 ? -6.058 -7.103 11.178 1.00 87.88 199 ILE A C 1
ATOM 1462 O O . ILE A 1 199 ? -6.221 -6.940 12.394 1.00 87.88 199 ILE A O 1
ATOM 1466 N N . SER A 1 200 ? -5.714 -8.279 10.656 1.00 86.44 200 SER A N 1
ATOM 1467 C CA . SER A 1 200 ? -5.326 -9.438 11.464 1.00 86.44 200 SER A CA 1
ATOM 1468 C C . SER A 1 200 ? -4.090 -9.146 12.325 1.00 86.44 200 SER A C 1
ATOM 1470 O O . SER A 1 200 ? -3.329 -8.214 12.081 1.00 86.44 200 SER A O 1
ATOM 1472 N N . ALA A 1 201 ? -3.877 -9.938 13.380 1.00 79.50 201 ALA A N 1
ATOM 1473 C CA . ALA A 1 201 ? -2.786 -9.692 14.330 1.00 79.50 201 ALA A CA 1
ATOM 1474 C C . ALA A 1 201 ? -1.380 -9.765 13.700 1.00 79.50 201 ALA A C 1
ATOM 1476 O O . ALA A 1 201 ? -0.451 -9.163 14.231 1.00 79.50 201 ALA A O 1
ATOM 1477 N N . ASP A 1 202 ? -1.245 -10.497 12.597 1.00 78.19 202 ASP A N 1
ATOM 1478 C CA . ASP A 1 202 ? -0.034 -10.670 11.792 1.00 78.19 202 ASP A CA 1
ATOM 1479 C C . ASP A 1 202 ? 0.079 -9.662 10.632 1.00 78.19 202 ASP A C 1
ATOM 1481 O O . ASP A 1 202 ? 1.056 -9.701 9.895 1.00 78.19 202 ASP A O 1
ATOM 1485 N N . GLY A 1 203 ? -0.896 -8.765 10.445 1.00 81.06 203 GLY A N 1
ATOM 1486 C CA . GLY A 1 203 ? -0.859 -7.755 9.382 1.00 81.06 203 GLY A CA 1
ATOM 1487 C C . GLY A 1 203 ? -1.219 -8.265 7.984 1.00 81.06 203 GLY A C 1
ATOM 1488 O O . GLY A 1 203 ? -1.293 -7.465 7.055 1.00 81.06 203 GLY A O 1
ATOM 1489 N N . THR A 1 204 ? -1.460 -9.567 7.817 1.00 84.25 204 THR A N 1
ATOM 1490 C CA . THR A 1 204 ? -1.585 -10.196 6.493 1.00 84.25 204 THR A CA 1
ATOM 1491 C C . THR A 1 204 ? -2.990 -10.139 5.907 1.00 84.25 204 THR A C 1
ATOM 1493 O O . THR A 1 204 ? -3.145 -10.339 4.706 1.00 84.25 204 THR A O 1
ATOM 1496 N N . LEU A 1 205 ? -4.020 -9.853 6.706 1.00 91.31 205 LEU A N 1
ATOM 1497 C CA . LEU A 1 205 ? -5.410 -9.808 6.258 1.00 91.31 205 LEU A CA 1
ATOM 1498 C C . LEU A 1 205 ? -6.056 -8.472 6.621 1.00 91.31 205 LEU A C 1
ATOM 1500 O O . LEU A 1 205 ? -6.160 -8.134 7.798 1.00 91.31 205 LEU A O 1
ATOM 1504 N N . LEU A 1 206 ? -6.578 -7.763 5.624 1.00 92.88 206 LEU A N 1
ATOM 1505 C CA . LEU A 1 206 ? -7.481 -6.628 5.791 1.00 92.88 206 LEU A CA 1
ATOM 1506 C C . LEU A 1 206 ? -8.911 -7.098 5.550 1.00 92.88 206 LEU A C 1
ATOM 1508 O O . LEU A 1 206 ? -9.261 -7.489 4.442 1.00 92.88 206 LEU A O 1
ATOM 1512 N N . THR A 1 207 ? -9.768 -7.021 6.558 1.00 94.50 207 THR A N 1
ATOM 1513 C CA . THR A 1 207 ? -11.205 -7.260 6.389 1.00 94.50 207 THR A CA 1
ATOM 1514 C C . THR A 1 207 ? -11.942 -5.937 6.366 1.00 94.50 207 THR A C 1
ATOM 1516 O O . THR A 1 207 ? -11.898 -5.198 7.349 1.00 94.50 207 THR A O 1
ATOM 1519 N N . LEU A 1 208 ? -12.631 -5.664 5.259 1.00 95.12 208 LEU A N 1
ATOM 1520 C CA . LEU A 1 208 ? -13.584 -4.571 5.126 1.00 95.12 208 LEU A CA 1
ATOM 1521 C C . LEU A 1 208 ? -15.001 -5.126 5.265 1.00 95.12 208 LEU A C 1
ATOM 1523 O O . LEU A 1 208 ? -15.379 -6.052 4.551 1.00 95.12 208 LEU A O 1
ATOM 1527 N N . ALA A 1 209 ? -15.796 -4.541 6.150 1.00 95.69 209 ALA A N 1
ATOM 1528 C CA . ALA A 1 209 ? -17.211 -4.854 6.297 1.00 95.69 209 ALA A CA 1
ATOM 1529 C C . ALA A 1 209 ? -18.034 -3.594 6.028 1.00 95.69 209 ALA A C 1
ATOM 1531 O O . ALA A 1 209 ? -17.797 -2.550 6.634 1.00 95.69 209 ALA A O 1
ATOM 1532 N N . SER A 1 210 ? -18.988 -3.686 5.104 1.00 95.19 210 SER A N 1
ATOM 1533 C CA . SER A 1 210 ? -19.887 -2.575 4.794 1.00 95.19 210 SER A CA 1
ATOM 1534 C C . SER A 1 210 ? -20.792 -2.270 5.987 1.00 95.19 210 SER A C 1
ATOM 1536 O O . SER A 1 210 ? -21.397 -3.169 6.573 1.00 95.19 210 SER A O 1
ATOM 1538 N N . VAL A 1 211 ? -20.862 -0.993 6.349 1.00 95.25 211 VAL A N 1
ATOM 1539 C CA . VAL A 1 211 ? -21.893 -0.433 7.234 1.00 95.25 211 VAL A CA 1
ATOM 1540 C C . VAL A 1 211 ? -23.079 0.033 6.388 1.00 95.25 211 VAL A C 1
ATOM 1542 O O . VAL A 1 211 ? -24.232 -0.123 6.787 1.00 95.25 211 VAL A O 1
ATOM 1545 N N . GLY A 1 212 ? -22.786 0.581 5.208 1.00 93.31 212 GLY A N 1
ATOM 1546 C CA . GLY A 1 212 ? -23.754 0.926 4.177 1.00 93.31 212 GLY A CA 1
ATOM 1547 C C . GLY A 1 212 ? -23.079 1.640 3.012 1.00 93.31 212 GLY A C 1
ATOM 1548 O O . GLY A 1 212 ? -22.189 2.466 3.216 1.00 93.31 212 GLY A O 1
ATOM 1549 N N . ASP A 1 213 ? -23.511 1.349 1.788 1.00 91.81 213 ASP A N 1
ATOM 1550 C CA . ASP A 1 213 ? -22.955 1.952 0.580 1.00 91.81 213 ASP A CA 1
ATOM 1551 C C . ASP A 1 213 ? -24.060 2.411 -0.374 1.00 91.81 213 ASP A C 1
ATOM 1553 O O . ASP A 1 213 ? -24.978 1.658 -0.694 1.00 91.81 213 ASP A O 1
ATOM 1557 N N . ALA A 1 214 ? -23.963 3.655 -0.848 1.00 90.50 214 ALA A N 1
ATOM 1558 C CA . ALA A 1 214 ? -24.846 4.170 -1.891 1.00 90.50 214 ALA A CA 1
ATOM 1559 C C . ALA A 1 214 ? -24.659 3.447 -3.242 1.00 90.50 214 ALA A C 1
ATOM 1561 O O . ALA A 1 214 ? -25.578 3.446 -4.059 1.00 90.50 214 ALA A O 1
ATOM 1562 N N . CYS A 1 215 ? -23.505 2.806 -3.460 1.00 88.25 215 CYS A N 1
ATOM 1563 C CA . CYS A 1 215 ? -23.212 1.982 -4.623 1.00 88.25 215 CYS A CA 1
ATOM 1564 C C . CYS A 1 215 ? -23.127 0.482 -4.263 1.00 88.25 215 CYS A C 1
ATOM 1566 O O . CYS A 1 215 ? -22.068 0.009 -3.827 1.00 88.25 215 CYS A O 1
ATOM 1568 N N . PRO A 1 216 ? -24.173 -0.314 -4.563 1.00 86.38 216 PRO A N 1
ATOM 1569 C CA . PRO A 1 216 ? -24.176 -1.760 -4.322 1.00 86.38 216 PRO A CA 1
ATOM 1570 C C . PRO A 1 216 ? -23.032 -2.497 -5.028 1.00 86.38 216 PRO A C 1
ATOM 1572 O O . PRO A 1 216 ? -22.466 -3.446 -4.490 1.00 86.38 216 PRO A O 1
ATOM 1575 N N . SER A 1 217 ? -22.649 -2.041 -6.228 1.00 83.69 217 SER A N 1
ATOM 1576 C CA . SER A 1 217 ? -21.519 -2.606 -6.976 1.00 83.69 217 SER A CA 1
ATOM 1577 C C . SER A 1 217 ? -20.186 -2.434 -6.243 1.00 83.69 217 SER A C 1
ATOM 1579 O O . SER A 1 217 ? -19.338 -3.320 -6.303 1.00 83.69 217 SER A O 1
ATOM 1581 N N . ARG A 1 218 ? -19.982 -1.312 -5.540 1.00 86.44 218 ARG A N 1
ATOM 1582 C CA . ARG A 1 218 ? -18.760 -1.071 -4.763 1.00 86.44 218 ARG A CA 1
ATOM 1583 C C . ARG A 1 218 ? -18.752 -1.918 -3.499 1.00 86.44 218 ARG A C 1
ATOM 1585 O O . ARG A 1 218 ? -17.749 -2.577 -3.246 1.00 86.44 218 ARG A O 1
ATOM 1592 N N . GLU A 1 219 ? -19.861 -1.948 -2.766 1.00 89.88 219 GLU A N 1
ATOM 1593 C CA . GLU A 1 219 ? -20.028 -2.790 -1.575 1.00 89.88 219 GLU A CA 1
ATOM 1594 C C . GLU A 1 219 ? -19.721 -4.252 -1.877 1.00 89.88 219 GLU A C 1
ATOM 1596 O O . GLU A 1 219 ? -18.888 -4.867 -1.212 1.00 89.88 219 GLU A O 1
ATOM 1601 N N . ALA A 1 220 ? -20.312 -4.774 -2.947 1.00 87.50 220 ALA A N 1
ATOM 1602 C CA . ALA A 1 220 ? -20.078 -6.127 -3.411 1.00 87.50 220 ALA A CA 1
ATOM 1603 C C . ALA A 1 220 ? -18.606 -6.459 -3.642 1.00 87.50 220 ALA A C 1
ATOM 1605 O O . ALA A 1 220 ? -18.177 -7.586 -3.392 1.00 87.50 220 ALA A O 1
ATOM 1606 N N . VAL A 1 221 ? -17.822 -5.505 -4.146 1.00 87.31 221 VAL A N 1
ATOM 1607 C CA . VAL A 1 221 ? -16.401 -5.717 -4.421 1.00 87.31 221 VAL A CA 1
ATOM 1608 C C . VAL A 1 221 ? -15.554 -5.458 -3.178 1.00 87.31 221 VAL A C 1
ATOM 1610 O O . VAL A 1 221 ? -14.617 -6.210 -2.940 1.00 87.31 221 VAL A O 1
ATOM 1613 N N . LEU A 1 222 ? -15.863 -4.449 -2.366 1.00 90.38 222 LEU A N 1
ATOM 1614 C CA . LEU A 1 222 ? -15.020 -4.030 -1.245 1.00 90.38 222 LEU A CA 1
ATOM 1615 C C . LEU A 1 222 ? -15.253 -4.806 0.047 1.00 90.38 222 LEU A C 1
ATOM 1617 O O . LEU A 1 222 ? -14.273 -5.082 0.740 1.00 90.38 222 LEU A O 1
ATOM 1621 N N . ALA A 1 223 ? -16.497 -5.169 0.368 1.00 93.81 223 ALA A N 1
ATOM 1622 C CA . ALA A 1 223 ? -16.878 -5.777 1.644 1.00 93.81 223 ALA A CA 1
ATOM 1623 C C . ALA A 1 223 ? -16.443 -7.253 1.741 1.00 93.81 223 ALA A C 1
ATOM 1625 O O . ALA A 1 223 ? -17.240 -8.178 1.576 1.00 93.81 223 ALA A O 1
ATOM 1626 N N . ARG A 1 224 ? -15.145 -7.476 1.956 1.00 95.06 224 ARG A N 1
ATOM 1627 C CA . ARG A 1 224 ? -14.504 -8.794 2.030 1.00 95.06 224 ARG A CA 1
ATOM 1628 C C . ARG A 1 224 ? -13.172 -8.739 2.771 1.00 95.06 224 ARG A C 1
ATOM 1630 O O . ARG A 1 224 ? -12.684 -7.672 3.146 1.00 95.06 224 ARG A O 1
ATOM 1637 N N . THR A 1 225 ? -12.558 -9.909 2.910 1.00 94.44 225 THR A N 1
ATOM 1638 C CA . THR A 1 225 ? -11.166 -10.048 3.337 1.00 94.44 225 THR A CA 1
ATOM 1639 C C . THR A 1 225 ? -10.224 -9.980 2.139 1.00 94.44 225 THR A C 1
ATOM 1641 O O . THR A 1 225 ? -10.436 -10.625 1.110 1.00 94.44 225 THR A O 1
ATOM 1644 N N . TRP A 1 226 ? -9.173 -9.196 2.307 1.00 93.94 226 TRP A N 1
ATOM 1645 C CA . TRP A 1 226 ? -8.086 -8.970 1.378 1.00 93.94 226 TRP A CA 1
ATOM 1646 C C . TRP A 1 226 ? -6.790 -9.445 2.026 1.00 93.94 226 TRP A C 1
ATOM 1648 O O . TRP A 1 226 ? -6.576 -9.218 3.212 1.00 93.94 226 TRP A O 1
ATOM 1658 N N . ASN A 1 227 ? -5.921 -10.082 1.257 1.00 89.81 227 ASN A N 1
ATOM 1659 C CA . ASN A 1 227 ? -4.590 -10.473 1.705 1.00 89.81 227 ASN A CA 1
ATOM 1660 C C . ASN A 1 227 ? -3.628 -9.325 1.430 1.00 89.81 227 ASN A C 1
ATOM 1662 O O . ASN A 1 227 ? -3.715 -8.715 0.367 1.00 89.81 227 ASN A O 1
ATOM 1666 N N . ALA A 1 228 ? -2.715 -9.028 2.345 1.00 83.88 228 ALA A N 1
ATOM 1667 C CA . ALA A 1 228 ? -1.630 -8.097 2.094 1.00 83.88 228 ALA A CA 1
ATOM 1668 C C . ALA A 1 228 ? -0.891 -8.564 0.839 1.00 83.88 228 ALA A C 1
ATOM 1670 O O . ALA A 1 228 ? -0.487 -9.722 0.723 1.00 83.88 228 ALA A O 1
ATOM 1671 N N . HIS A 1 229 ? -0.790 -7.679 -0.142 1.00 77.31 229 HIS A N 1
ATOM 1672 C CA . HIS A 1 229 ? -0.002 -7.953 -1.322 1.00 77.31 229 HIS A CA 1
ATOM 1673 C C . HIS A 1 229 ? 1.450 -7.682 -0.945 1.00 77.31 229 HIS A C 1
ATOM 1675 O O . HIS A 1 229 ? 1.794 -6.548 -0.628 1.00 77.31 229 HIS A O 1
ATOM 1681 N N . GLU A 1 230 ? 2.306 -8.702 -0.997 1.00 68.81 230 GLU A N 1
ATOM 1682 C CA . GLU A 1 230 ? 3.734 -8.585 -0.655 1.00 68.81 230 GLU A CA 1
ATOM 1683 C C . GLU A 1 230 ? 4.522 -7.666 -1.601 1.00 68.81 230 GLU A C 1
ATOM 1685 O O . GLU A 1 230 ? 5.734 -7.522 -1.460 1.00 68.81 230 GLU A O 1
ATOM 1690 N N . VAL A 1 231 ? 3.868 -7.037 -2.585 1.00 67.44 231 VAL A N 1
ATOM 1691 C CA . VAL A 1 231 ? 4.564 -6.085 -3.439 1.00 67.44 231 VAL A CA 1
ATOM 1692 C C . VAL A 1 231 ? 4.827 -4.798 -2.652 1.00 67.44 231 VAL A C 1
ATOM 1694 O O . VAL A 1 231 ? 3.876 -4.136 -2.233 1.00 67.44 231 VAL A O 1
ATOM 1697 N N . PRO A 1 232 ? 6.098 -4.405 -2.487 1.00 71.25 232 PRO A N 1
ATOM 1698 C CA . PRO A 1 232 ? 6.489 -3.140 -1.887 1.00 71.25 232 PRO A CA 1
ATOM 1699 C C . PRO A 1 232 ? 5.972 -1.968 -2.726 1.00 71.25 232 PRO A C 1
ATOM 1701 O O . PRO A 1 232 ? 6.530 -1.640 -3.770 1.00 71.25 232 PRO A O 1
ATOM 1704 N N . PHE A 1 233 ? 4.913 -1.306 -2.277 1.00 76.50 233 PHE A N 1
ATOM 1705 C CA . PHE A 1 233 ? 4.515 -0.005 -2.816 1.00 76.50 233 PHE A CA 1
ATOM 1706 C C . PHE A 1 233 ? 5.072 1.105 -1.933 1.00 76.50 233 PHE A C 1
ATOM 1708 O O . PHE A 1 233 ? 5.224 0.923 -0.727 1.00 76.50 233 PHE A O 1
ATOM 1715 N N . GLY A 1 234 ? 5.361 2.258 -2.530 1.00 80.94 234 GLY A N 1
ATOM 1716 C CA . GLY A 1 234 ? 5.851 3.429 -1.802 1.00 80.94 234 GLY A CA 1
ATOM 1717 C C . GLY A 1 234 ? 7.085 4.060 -2.429 1.00 80.94 234 GLY A C 1
ATOM 1718 O O . GLY A 1 234 ? 7.552 3.643 -3.493 1.00 80.94 234 GLY A O 1
ATOM 1719 N N . SER A 1 235 ? 7.581 5.092 -1.756 1.00 85.44 235 SER A N 1
ATOM 1720 C CA . SER A 1 235 ? 8.845 5.747 -2.076 1.00 85.44 235 SER A CA 1
ATOM 1721 C C . SER A 1 235 ? 9.942 5.107 -1.243 1.00 85.44 235 SER A C 1
ATOM 1723 O O . SER A 1 235 ? 9.857 5.070 -0.020 1.00 85.44 235 SER A O 1
ATOM 1725 N N . TRP A 1 236 ? 10.972 4.601 -1.902 1.00 91.50 236 TRP A N 1
ATOM 1726 C CA . TRP A 1 236 ? 12.093 3.929 -1.265 1.00 91.50 236 TRP A CA 1
ATOM 1727 C C . TRP A 1 236 ? 13.372 4.701 -1.548 1.00 91.50 236 TRP A C 1
ATOM 1729 O O . TRP A 1 236 ? 13.598 5.116 -2.678 1.00 91.50 236 TRP A O 1
ATOM 1739 N N . VAL A 1 237 ? 14.236 4.882 -0.559 1.00 93.75 237 VAL A N 1
ATOM 1740 C CA . VAL A 1 237 ? 15.505 5.595 -0.708 1.00 93.75 237 VAL A CA 1
ATOM 1741 C C . VAL A 1 237 ? 16.691 4.683 -0.465 1.00 93.75 237 VAL A C 1
ATOM 1743 O O . VAL A 1 237 ? 16.668 3.833 0.416 1.00 93.75 237 VAL A O 1
ATOM 1746 N N . ALA A 1 238 ? 17.749 4.861 -1.239 1.00 94.12 238 ALA A N 1
ATOM 1747 C CA . ALA A 1 238 ? 19.016 4.181 -1.018 1.00 94.12 238 ALA A CA 1
ATOM 1748 C C . ALA A 1 238 ? 20.160 5.172 -1.181 1.00 94.12 238 ALA A C 1
ATOM 1750 O O . ALA A 1 238 ? 20.115 6.043 -2.057 1.00 94.12 238 ALA A O 1
ATOM 1751 N N . ASP A 1 239 ? 21.210 5.005 -0.385 1.00 92.62 239 ASP A N 1
ATOM 1752 C CA . ASP A 1 239 ? 22.433 5.768 -0.579 1.00 92.62 239 ASP A CA 1
ATOM 1753 C C . ASP A 1 239 ? 23.079 5.388 -1.918 1.00 92.62 239 ASP A C 1
ATOM 1755 O O . ASP A 1 239 ? 23.118 4.220 -2.341 1.00 92.62 239 ASP A O 1
ATOM 1759 N N . LYS A 1 240 ? 23.580 6.403 -2.616 1.00 91.25 240 LYS A N 1
ATOM 1760 C CA . LYS A 1 240 ? 24.357 6.246 -3.837 1.00 91.25 240 LYS A CA 1
ATOM 1761 C C . LYS A 1 240 ? 25.743 5.712 -3.451 1.00 91.25 240 LYS A C 1
ATOM 1763 O O . LYS A 1 240 ? 26.478 6.419 -2.772 1.00 91.25 240 LYS A O 1
ATOM 1768 N N . PRO A 1 241 ? 26.171 4.540 -3.948 1.00 92.31 241 PRO A N 1
ATOM 1769 C CA . PRO A 1 241 ? 27.498 4.010 -3.684 1.00 92.31 241 PRO A CA 1
ATOM 1770 C C . PRO A 1 241 ? 28.576 4.978 -4.161 1.00 92.31 241 PRO A C 1
ATOM 1772 O O . PRO A 1 241 ? 28.408 5.648 -5.188 1.00 92.31 241 PRO A O 1
ATOM 1775 N N . ASP A 1 242 ? 29.701 5.019 -3.455 1.00 91.31 242 ASP A N 1
ATOM 1776 C CA . ASP A 1 242 ? 30.824 5.901 -3.793 1.00 91.31 242 ASP A CA 1
ATOM 1777 C C . ASP A 1 242 ? 31.396 5.601 -5.183 1.00 91.31 242 ASP A C 1
ATOM 1779 O O . ASP A 1 242 ? 31.828 6.502 -5.901 1.00 91.31 242 ASP A O 1
ATOM 1783 N N . ASN A 1 243 ? 31.339 4.335 -5.600 1.00 92.38 243 ASN A N 1
ATOM 1784 C CA . ASN A 1 243 ? 31.797 3.869 -6.905 1.00 92.38 243 ASN A CA 1
ATOM 1785 C C . ASN A 1 243 ? 30.764 4.049 -8.035 1.00 92.38 243 ASN A C 1
ATOM 1787 O O . ASN A 1 243 ? 31.092 3.748 -9.184 1.00 92.38 243 ASN A O 1
ATOM 1791 N N . LEU A 1 244 ? 29.548 4.527 -7.743 1.00 91.50 244 LEU A N 1
ATOM 1792 C CA . LEU A 1 244 ? 28.500 4.806 -8.728 1.00 91.50 244 LEU A CA 1
ATOM 1793 C C . LEU A 1 244 ? 28.459 6.308 -9.056 1.00 91.50 244 LEU A C 1
ATOM 1795 O O . LEU A 1 244 ? 28.308 7.151 -8.166 1.00 91.50 244 LEU A O 1
ATOM 1799 N N . SER A 1 245 ? 28.542 6.654 -10.340 1.00 89.31 245 SER A N 1
ATOM 1800 C CA . SER A 1 245 ? 28.450 8.036 -10.828 1.00 89.31 245 SER A CA 1
ATOM 1801 C C . SER A 1 245 ? 27.446 8.166 -11.976 1.00 89.31 245 SER A C 1
ATOM 1803 O O . SER A 1 245 ? 27.246 7.222 -12.738 1.00 89.31 245 SER A O 1
ATOM 1805 N N . PHE A 1 246 ? 26.834 9.347 -12.104 1.00 85.81 246 PHE A N 1
ATOM 1806 C CA . PHE A 1 246 ? 25.843 9.674 -13.141 1.00 85.81 246 PHE A CA 1
ATOM 1807 C C . PHE A 1 246 ? 26.363 10.706 -14.158 1.00 85.81 246 PHE A C 1
ATOM 1809 O O . PHE A 1 246 ? 25.584 11.414 -14.797 1.00 85.81 246 PHE A O 1
ATOM 1816 N N . GLY A 1 247 ? 27.691 10.823 -14.293 1.00 77.75 247 GLY A N 1
ATOM 1817 C CA . GLY A 1 247 ? 28.333 11.715 -15.265 1.00 77.75 247 GLY A CA 1
ATOM 1818 C C . GLY A 1 247 ? 28.257 13.207 -14.919 1.00 77.75 247 GLY A C 1
ATOM 1819 O O . GLY A 1 247 ? 28.783 14.031 -15.663 1.00 77.75 247 GLY A O 1
ATOM 1820 N N . THR A 1 248 ? 27.645 13.571 -13.789 1.00 71.88 248 THR A N 1
ATOM 1821 C CA . THR A 1 248 ? 27.623 14.934 -13.250 1.00 71.88 248 THR A CA 1
ATOM 1822 C C . THR A 1 248 ? 28.387 14.992 -11.918 1.00 71.88 248 THR A C 1
ATOM 1824 O O . THR A 1 248 ? 28.218 14.113 -11.071 1.00 71.88 248 THR A O 1
ATOM 1827 N N . PRO A 1 249 ? 29.240 16.014 -11.697 1.00 61.00 249 PRO A N 1
ATOM 1828 C CA . PRO A 1 249 ? 30.090 16.110 -10.504 1.00 61.00 249 PRO A CA 1
ATOM 1829 C C . PRO A 1 249 ? 29.326 16.418 -9.204 1.00 61.00 249 PRO A C 1
ATOM 1831 O O . PRO A 1 249 ? 29.922 16.391 -8.135 1.00 61.00 249 PRO A O 1
ATOM 1834 N N . SER A 1 250 ? 28.024 16.706 -9.280 1.00 64.44 250 SER A N 1
ATOM 1835 C CA . SER A 1 250 ? 27.166 17.052 -8.139 1.00 64.44 250 SER A CA 1
ATOM 1836 C C . SER A 1 250 ? 25.989 16.087 -7.969 1.00 64.44 250 SER A C 1
ATOM 1838 O O . SER A 1 250 ? 24.910 16.505 -7.545 1.00 64.44 250 SER A O 1
ATOM 1840 N N . ALA A 1 251 ? 26.144 14.823 -8.375 1.00 61.62 251 ALA A N 1
ATOM 1841 C CA . ALA A 1 251 ? 25.091 13.840 -8.156 1.00 61.62 251 ALA A CA 1
ATOM 1842 C C . ALA A 1 251 ? 24.781 13.739 -6.646 1.00 61.62 251 ALA A C 1
ATOM 1844 O O . ALA A 1 251 ? 25.711 13.731 -5.839 1.00 61.62 251 ALA A O 1
ATOM 1845 N N . PRO A 1 252 ? 23.500 13.689 -6.253 1.00 69.00 252 PRO A N 1
ATOM 1846 C CA . PRO A 1 252 ? 23.100 13.545 -4.857 1.00 69.00 252 PRO A CA 1
ATOM 1847 C C . PRO A 1 252 ? 23.643 12.259 -4.234 1.00 69.00 252 PRO A C 1
ATOM 1849 O O . PRO A 1 252 ? 23.882 11.256 -4.911 1.00 69.00 252 PRO A O 1
ATOM 1852 N N . GLU A 1 253 ? 23.754 12.288 -2.911 1.00 83.19 253 GLU A N 1
ATOM 1853 C CA . GLU A 1 253 ? 24.132 11.132 -2.099 1.00 83.19 253 GLU A CA 1
ATOM 1854 C C . GLU A 1 253 ? 22.997 10.107 -1.972 1.00 83.19 253 GLU A C 1
ATOM 1856 O O . GLU A 1 253 ? 23.254 8.965 -1.619 1.00 83.19 253 GLU A O 1
ATOM 1861 N N . THR A 1 254 ? 21.758 10.469 -2.323 1.00 88.38 254 THR A N 1
ATOM 1862 C CA . THR A 1 254 ? 20.576 9.609 -2.169 1.00 88.38 254 THR A CA 1
ATOM 1863 C C . THR A 1 254 ? 19.850 9.411 -3.497 1.00 88.38 254 THR A C 1
ATOM 1865 O O . THR A 1 254 ? 19.708 10.335 -4.304 1.00 88.38 254 THR A O 1
ATOM 1868 N N . MET A 1 255 ? 19.358 8.196 -3.713 1.00 90.25 255 MET A N 1
ATOM 1869 C CA . MET A 1 255 ? 18.520 7.795 -4.840 1.00 90.25 255 MET A CA 1
ATOM 1870 C C . MET A 1 255 ? 17.125 7.447 -4.327 1.00 90.25 255 MET A C 1
ATOM 1872 O O . MET A 1 255 ? 17.008 6.878 -3.246 1.00 90.25 255 MET A O 1
ATOM 1876 N N . SER A 1 256 ? 16.088 7.755 -5.103 1.00 89.06 256 SER A N 1
ATOM 1877 C CA . SER A 1 256 ? 14.693 7.425 -4.795 1.00 89.06 256 SER A CA 1
ATOM 1878 C C . SER A 1 256 ? 14.133 6.468 -5.838 1.00 89.06 256 SER A C 1
ATOM 1880 O O . SER A 1 256 ? 14.295 6.695 -7.038 1.00 89.06 256 SER A O 1
ATOM 1882 N N . LEU A 1 257 ? 13.461 5.424 -5.378 1.00 88.88 257 LEU A N 1
ATOM 1883 C CA . LEU A 1 257 ? 12.720 4.432 -6.137 1.00 88.88 257 LEU A CA 1
ATOM 1884 C C . LEU A 1 257 ? 11.248 4.545 -5.737 1.00 88.88 257 LEU A C 1
ATOM 1886 O O . LEU A 1 257 ? 10.854 4.103 -4.663 1.00 88.88 257 LEU A O 1
ATOM 1890 N N . ASP A 1 258 ? 10.431 5.120 -6.611 1.00 84.69 258 ASP A N 1
ATOM 1891 C CA . ASP A 1 258 ? 8.986 5.154 -6.420 1.00 84.69 258 ASP A CA 1
ATOM 1892 C C . ASP A 1 258 ? 8.364 3.945 -7.114 1.00 84.69 258 ASP A C 1
ATOM 1894 O O . ASP A 1 258 ? 8.347 3.847 -8.349 1.00 84.69 258 ASP A O 1
ATOM 1898 N N . LEU A 1 259 ? 7.846 3.025 -6.303 1.00 82.62 259 LEU A N 1
ATOM 1899 C CA . LEU A 1 259 ? 7.053 1.888 -6.748 1.00 82.62 259 LEU A CA 1
ATOM 1900 C C . LEU A 1 259 ? 5.586 2.299 -6.710 1.00 82.62 259 LEU A C 1
ATOM 1902 O O . LEU A 1 259 ? 4.884 2.168 -5.703 1.00 82.62 259 LEU A O 1
ATOM 1906 N N . GLY A 1 260 ? 5.163 2.892 -7.827 1.00 70.25 260 GLY A N 1
ATOM 1907 C CA . GLY A 1 260 ? 3.822 3.413 -8.007 1.00 70.25 260 GLY A CA 1
ATOM 1908 C C . GLY A 1 260 ? 2.794 2.324 -8.309 1.00 70.25 260 GLY A C 1
ATOM 1909 O O . GLY A 1 260 ? 3.081 1.285 -8.902 1.00 70.25 260 GLY A O 1
ATOM 1910 N N . LEU A 1 261 ? 1.548 2.645 -7.978 1.00 61.31 261 LEU A N 1
ATOM 1911 C CA . LEU A 1 261 ? 0.361 1.810 -8.181 1.00 61.31 261 LEU A CA 1
ATOM 1912 C C . LEU A 1 261 ? 0.106 1.440 -9.657 1.00 61.31 261 LEU A C 1
ATOM 1914 O O . LEU A 1 261 ? -0.483 0.417 -9.982 1.00 61.31 261 LEU A O 1
ATOM 1918 N N . THR A 1 262 ? 0.576 2.260 -10.600 1.00 58.03 262 THR A N 1
ATOM 1919 C CA . THR A 1 262 ? 0.357 2.077 -12.046 1.00 58.03 262 THR A CA 1
ATOM 1920 C C . THR A 1 262 ? 1.377 1.154 -12.712 1.00 58.03 262 THR A C 1
ATOM 1922 O O . THR A 1 262 ? 1.598 1.267 -13.923 1.00 58.03 262 THR A O 1
ATOM 1925 N N . ALA A 1 263 ? 2.033 0.280 -11.939 1.00 60.50 263 ALA A N 1
ATOM 1926 C CA . ALA A 1 263 ? 3.198 -0.481 -12.382 1.00 60.50 263 ALA A CA 1
ATOM 1927 C C . ALA A 1 263 ? 4.335 0.423 -12.898 1.00 60.50 263 ALA A C 1
ATOM 1929 O O . ALA A 1 263 ? 5.227 -0.045 -13.592 1.00 60.50 263 ALA A O 1
ATOM 1930 N N . GLU A 1 264 ? 4.322 1.726 -12.612 1.00 66.81 264 GLU A N 1
ATOM 1931 C CA . GLU A 1 264 ? 5.384 2.631 -13.030 1.00 66.81 264 GLU A CA 1
ATOM 1932 C C . GLU A 1 264 ? 6.472 2.647 -11.961 1.00 66.81 264 GLU A C 1
ATOM 1934 O O . GLU A 1 264 ? 6.221 3.013 -10.815 1.00 66.81 264 GLU A O 1
ATOM 1939 N N . VAL A 1 265 ? 7.682 2.265 -12.360 1.00 70.12 265 VAL A N 1
ATOM 1940 C CA . VAL A 1 265 ? 8.888 2.428 -11.554 1.00 70.12 265 VAL A CA 1
ATOM 1941 C C . VAL A 1 265 ? 9.528 3.734 -11.971 1.00 70.12 265 VAL A C 1
ATOM 1943 O O . VAL A 1 265 ? 9.910 3.889 -13.142 1.00 70.12 265 VAL A O 1
ATOM 1946 N N . ARG A 1 266 ? 9.645 4.665 -11.027 1.00 75.31 266 ARG A N 1
ATOM 1947 C CA . ARG A 1 266 ? 10.424 5.887 -11.223 1.00 75.31 266 ARG A CA 1
ATOM 1948 C C . ARG A 1 266 ? 11.655 5.820 -10.353 1.00 75.31 266 ARG A C 1
ATOM 1950 O O . ARG A 1 266 ? 11.553 5.726 -9.137 1.00 75.31 266 ARG A O 1
ATOM 1957 N N . LEU A 1 267 ? 12.812 5.890 -10.994 1.00 77.69 267 LEU A N 1
ATOM 1958 C CA . LEU A 1 267 ? 14.047 6.157 -10.285 1.00 77.69 267 LEU A CA 1
ATOM 1959 C C . LEU A 1 267 ? 14.400 7.635 -10.448 1.00 77.69 267 LEU A C 1
ATOM 1961 O O . LEU A 1 267 ? 14.612 8.070 -11.579 1.00 77.69 267 LEU A O 1
ATOM 1965 N N . SER A 1 268 ? 14.515 8.375 -9.349 1.00 74.25 268 SER A N 1
ATOM 1966 C CA . SER A 1 268 ? 15.066 9.733 -9.343 1.00 74.25 268 SER A CA 1
ATOM 1967 C C . SER A 1 268 ? 16.377 9.788 -8.564 1.00 74.25 268 SER A C 1
ATOM 1969 O O . SER A 1 268 ? 16.537 9.162 -7.517 1.00 74.25 268 SER A O 1
ATOM 1971 N N . VAL A 1 269 ? 17.324 10.557 -9.089 1.00 67.25 269 VAL A N 1
ATOM 1972 C CA . VAL A 1 269 ? 18.606 10.855 -8.457 1.00 67.25 269 VAL A CA 1
ATOM 1973 C C . VAL A 1 269 ? 18.706 12.379 -8.441 1.00 67.25 269 VAL A C 1
ATOM 1975 O O . VAL A 1 269 ? 19.315 12.970 -9.322 1.00 67.25 269 VAL A O 1
ATOM 1978 N N . SER A 1 270 ? 18.064 12.963 -7.419 1.00 62.72 270 SER A N 1
ATOM 1979 C CA . SER A 1 270 ? 17.827 14.389 -7.105 1.00 62.72 270 SER A CA 1
ATOM 1980 C C . SER A 1 270 ? 16.691 15.085 -7.847 1.00 62.72 270 SER A C 1
ATOM 1982 O O . SER A 1 270 ? 16.581 15.046 -9.067 1.00 62.72 270 SER A O 1
ATOM 1984 N N . ALA A 1 271 ? 15.897 15.804 -7.039 1.00 51.09 271 ALA A N 1
ATOM 1985 C CA . ALA A 1 271 ? 14.720 16.590 -7.401 1.00 51.09 271 ALA A CA 1
ATOM 1986 C C . ALA A 1 271 ? 13.618 15.786 -8.140 1.00 51.09 271 ALA A C 1
ATOM 1988 O O . ALA A 1 271 ? 13.886 14.836 -8.873 1.00 51.09 271 ALA A O 1
ATOM 1989 N N . PRO A 1 272 ? 12.334 16.131 -7.956 1.00 52.22 272 PRO A N 1
ATOM 1990 C CA . PRO A 1 272 ? 11.215 15.332 -8.469 1.00 52.22 272 PRO A CA 1
ATOM 1991 C C . PRO A 1 272 ? 11.116 15.245 -10.008 1.00 52.22 272 PRO A C 1
ATOM 1993 O O . PRO A 1 272 ? 10.216 14.582 -10.516 1.00 52.22 272 PRO A O 1
ATOM 1996 N N . GLU A 1 273 ? 12.013 15.889 -10.765 1.00 51.16 273 GLU A N 1
ATOM 1997 C CA . GLU A 1 273 ? 11.847 16.094 -12.210 1.00 51.16 273 GLU A CA 1
ATOM 1998 C C . GLU A 1 273 ? 12.760 15.244 -13.111 1.00 51.16 273 GLU A C 1
ATOM 2000 O O . GLU A 1 273 ? 12.447 15.082 -14.291 1.00 51.16 273 GLU A O 1
ATOM 2005 N N . PHE A 1 274 ? 13.830 14.625 -12.594 1.00 53.34 274 PHE A N 1
ATOM 2006 C CA . PHE A 1 274 ? 14.735 13.802 -13.411 1.00 53.34 274 PHE A CA 1
ATOM 2007 C C . PHE A 1 274 ? 14.558 12.311 -13.118 1.00 53.34 274 PHE A C 1
ATOM 2009 O O . PHE A 1 274 ? 15.333 11.691 -12.393 1.00 53.34 274 PHE A O 1
ATOM 2016 N N . GLY A 1 275 ? 13.525 11.717 -13.717 1.00 59.31 275 GLY A N 1
ATOM 2017 C CA . GLY A 1 275 ? 13.394 10.263 -13.767 1.00 59.31 275 GLY A CA 1
ATOM 2018 C C . GLY A 1 275 ? 14.521 9.665 -14.611 1.00 59.31 275 GLY A C 1
ATOM 2019 O O . GLY A 1 275 ? 14.447 9.700 -15.838 1.00 59.31 275 GLY A O 1
ATOM 2020 N N . LEU A 1 276 ? 15.558 9.119 -13.968 1.00 62.34 276 LEU A N 1
ATOM 2021 C CA . LEU A 1 276 ? 16.658 8.429 -14.641 1.00 62.34 276 LEU A CA 1
ATOM 2022 C C . LEU A 1 276 ? 16.156 7.194 -15.372 1.00 62.34 276 LEU A C 1
ATOM 2024 O O . LEU A 1 276 ? 16.529 6.981 -16.509 1.00 62.34 276 LEU A O 1
ATOM 2028 N N . PHE A 1 277 ? 15.278 6.397 -14.769 1.00 69.50 277 PHE A N 1
ATOM 2029 C CA . PHE A 1 277 ? 14.656 5.275 -15.464 1.00 69.50 277 PHE A CA 1
ATOM 2030 C C . PHE A 1 277 ? 13.151 5.384 -15.318 1.00 69.50 277 PHE A C 1
ATOM 2032 O O . PHE A 1 277 ? 12.623 5.420 -14.207 1.00 69.50 277 PHE A O 1
ATOM 2039 N N . LYS A 1 278 ? 12.463 5.417 -16.459 1.00 67.44 278 LYS A N 1
ATOM 2040 C CA . LYS A 1 278 ? 11.026 5.197 -16.518 1.00 67.44 278 LYS A CA 1
ATOM 2041 C C . LYS A 1 278 ? 10.814 3.767 -16.963 1.00 67.44 278 LYS A C 1
ATOM 2043 O O . LYS A 1 278 ? 11.151 3.430 -18.100 1.00 67.44 278 LYS A O 1
ATOM 2048 N N . SER A 1 279 ? 10.255 2.944 -16.088 1.00 70.06 279 SER A N 1
ATOM 2049 C CA . SER A 1 279 ? 10.017 1.545 -16.416 1.00 70.06 279 SER A CA 1
ATOM 2050 C C . SER A 1 279 ? 8.632 1.079 -16.005 1.00 70.06 279 SER A C 1
ATOM 2052 O O . SER A 1 279 ? 7.981 1.703 -15.171 1.00 70.06 279 SER A O 1
ATOM 2054 N N . THR A 1 280 ? 8.169 -0.010 -16.614 1.00 69.44 280 THR A N 1
ATOM 2055 C CA . THR A 1 280 ? 7.018 -0.768 -16.105 1.00 69.44 280 THR A CA 1
ATOM 2056 C C . THR A 1 280 ? 7.465 -1.954 -15.291 1.00 69.44 280 THR A C 1
ATOM 2058 O O . THR A 1 280 ? 8.395 -2.625 -15.721 1.00 69.44 280 THR A O 1
ATOM 2061 N N . MET A 1 281 ? 6.764 -2.221 -14.198 1.00 67.44 281 MET A N 1
ATOM 2062 C CA . MET A 1 281 ? 6.913 -3.367 -13.319 1.00 67.44 281 MET A CA 1
ATOM 2063 C C . MET A 1 281 ? 5.778 -4.353 -13.556 1.00 67.44 281 MET A C 1
ATOM 2065 O O . MET A 1 281 ? 4.615 -3.976 -13.661 1.00 67.44 281 MET A O 1
ATOM 2069 N N . THR A 1 282 ? 6.083 -5.635 -13.602 1.00 66.88 282 THR A N 1
ATOM 2070 C CA . THR A 1 282 ? 5.062 -6.675 -13.462 1.00 66.88 282 THR A CA 1
ATOM 2071 C C . THR A 1 282 ? 5.561 -7.636 -12.406 1.00 66.88 282 THR A C 1
ATOM 2073 O O . THR A 1 282 ? 6.668 -8.149 -12.549 1.00 66.88 282 THR A O 1
ATOM 2076 N N . ALA A 1 283 ? 4.780 -7.795 -11.336 1.00 62.44 283 ALA A N 1
ATOM 2077 C CA . ALA A 1 283 ? 5.035 -8.790 -10.306 1.00 62.44 283 ALA A CA 1
ATOM 2078 C C . ALA A 1 283 ? 4.526 -10.146 -10.808 1.00 62.44 283 ALA A C 1
ATOM 2080 O O . ALA A 1 283 ? 3.380 -10.239 -11.262 1.00 62.44 283 ALA A O 1
ATOM 2081 N N . ALA A 1 284 ? 5.368 -11.176 -10.763 1.00 58.53 284 ALA A N 1
ATOM 2082 C CA . ALA A 1 284 ? 4.898 -12.547 -10.924 1.00 58.53 284 ALA A CA 1
ATOM 2083 C C . ALA A 1 284 ? 4.069 -12.959 -9.690 1.00 58.53 284 ALA A C 1
ATOM 2085 O O . ALA A 1 284 ? 4.270 -12.458 -8.587 1.00 58.53 284 ALA A O 1
ATOM 2086 N N . THR A 1 285 ? 3.071 -13.819 -9.884 1.00 48.56 285 THR A N 1
ATOM 2087 C CA . THR A 1 285 ? 2.065 -14.166 -8.859 1.00 48.56 285 THR A CA 1
ATOM 2088 C C . THR A 1 285 ? 2.550 -15.169 -7.812 1.00 48.56 285 THR A C 1
ATOM 2090 O O . THR A 1 285 ? 1.865 -15.395 -6.821 1.00 48.56 285 THR A O 1
ATOM 2093 N N . ASP A 1 286 ? 3.686 -15.810 -8.055 1.00 46.88 286 ASP A N 1
ATOM 2094 C CA . ASP A 1 286 ? 4.229 -16.937 -7.293 1.00 46.88 286 ASP A CA 1
ATOM 2095 C C . ASP A 1 286 ? 5.595 -16.636 -6.658 1.00 46.88 286 ASP A C 1
ATOM 2097 O O . ASP A 1 286 ? 5.959 -17.250 -5.655 1.00 46.88 286 ASP A O 1
ATOM 2101 N N . HIS A 1 287 ? 6.308 -15.637 -7.176 1.00 53.88 287 HIS A N 1
ATOM 2102 C CA . HIS A 1 287 ? 7.523 -15.072 -6.602 1.00 53.88 287 HIS A CA 1
ATOM 2103 C C . HIS A 1 287 ? 7.492 -13.561 -6.808 1.00 53.88 287 HIS A C 1
ATOM 2105 O O . HIS A 1 287 ? 7.011 -13.113 -7.847 1.00 53.88 287 HIS A O 1
ATOM 2111 N N . VAL A 1 288 ? 8.020 -12.771 -5.864 1.00 68.31 288 VAL A N 1
ATOM 2112 C CA . VAL A 1 288 ? 8.133 -11.306 -6.007 1.00 68.31 288 VAL A CA 1
ATOM 2113 C C . VAL A 1 288 ? 9.242 -10.968 -7.012 1.00 68.31 288 VAL A C 1
ATOM 2115 O O . VAL A 1 288 ? 10.278 -10.385 -6.700 1.00 68.31 288 VAL A O 1
ATOM 2118 N N . GLU A 1 289 ? 9.061 -11.458 -8.231 1.00 79.06 289 GLU A N 1
ATOM 2119 C CA . GLU A 1 289 ? 9.892 -11.201 -9.375 1.00 79.06 289 GLU A CA 1
ATOM 2120 C C . GLU A 1 289 ? 9.373 -9.949 -10.073 1.00 79.06 289 GLU A C 1
ATOM 2122 O O . GLU A 1 289 ? 8.216 -9.885 -10.488 1.00 79.06 289 GLU A O 1
ATOM 2127 N N . PHE A 1 290 ? 10.252 -8.970 -10.239 1.00 78.25 290 PHE A N 1
ATOM 2128 C CA . PHE A 1 290 ? 9.988 -7.756 -10.978 1.00 78.25 290 PHE A CA 1
ATOM 2129 C C . PHE A 1 290 ? 10.557 -7.845 -12.379 1.00 78.25 290 PHE A C 1
ATOM 2131 O O . PHE A 1 290 ? 11.772 -7.910 -12.571 1.00 78.25 290 PHE A O 1
ATOM 2138 N N . VAL A 1 291 ? 9.665 -7.759 -13.361 1.00 80.38 291 VAL A N 1
ATOM 2139 C CA . VAL A 1 291 ? 10.037 -7.520 -14.755 1.00 80.38 291 VAL A CA 1
ATOM 2140 C C . VAL A 1 291 ? 9.992 -6.021 -15.014 1.00 80.38 291 VAL A C 1
ATOM 2142 O O . VAL A 1 291 ? 8.917 -5.424 -15.002 1.00 80.38 291 VAL A O 1
ATOM 2145 N N . ILE A 1 292 ? 11.157 -5.418 -15.245 1.00 78.94 292 ILE A N 1
ATOM 2146 C CA . ILE A 1 292 ? 11.328 -3.978 -15.435 1.00 78.94 292 ILE A CA 1
ATOM 2147 C C . ILE A 1 292 ? 11.651 -3.694 -16.901 1.00 78.94 292 ILE A C 1
ATOM 2149 O O . ILE A 1 292 ? 12.682 -4.128 -17.406 1.00 78.94 292 ILE A O 1
ATOM 2153 N N . THR A 1 293 ? 10.773 -2.969 -17.602 1.00 78.44 293 THR A N 1
ATOM 2154 C CA . THR A 1 293 ? 10.950 -2.648 -19.037 1.00 78.44 293 THR A CA 1
ATOM 2155 C C . THR A 1 293 ? 11.210 -1.163 -19.253 1.00 78.44 293 THR A C 1
ATOM 2157 O O . THR A 1 293 ? 10.372 -0.341 -18.886 1.00 78.44 293 THR A O 1
ATOM 2160 N N . SER A 1 294 ? 12.330 -0.814 -19.889 1.00 79.88 294 SER A N 1
ATOM 2161 C CA . SER A 1 294 ? 12.727 0.578 -20.157 1.00 79.88 294 SER A CA 1
ATOM 2162 C C . SER A 1 294 ? 11.769 1.280 -21.126 1.00 79.88 294 SER A C 1
ATOM 2164 O O . SER A 1 294 ? 11.462 0.746 -22.196 1.00 79.88 294 SER A O 1
ATOM 2166 N N . ARG A 1 295 ? 11.334 2.505 -20.804 1.00 76.12 295 ARG A N 1
ATOM 2167 C CA . ARG A 1 295 ? 10.448 3.335 -21.645 1.00 76.12 295 ARG A CA 1
ATOM 2168 C C . ARG A 1 295 ? 11.183 4.493 -22.346 1.00 76.12 295 ARG A C 1
ATOM 2170 O O . ARG A 1 295 ? 12.261 4.892 -21.908 1.00 76.12 295 ARG A O 1
ATOM 2177 N N . PRO A 1 296 ? 10.597 5.069 -23.418 1.00 64.69 296 PRO A N 1
ATOM 2178 C CA . PRO A 1 296 ? 11.091 6.307 -24.024 1.00 64.69 296 PRO A CA 1
ATOM 2179 C C . PRO A 1 296 ? 11.091 7.463 -23.013 1.00 64.69 296 PRO A C 1
ATOM 2181 O O . PRO A 1 296 ? 10.177 7.560 -22.192 1.00 64.69 296 PRO A O 1
ATOM 2184 N N . GLY A 1 297 ? 12.080 8.355 -23.107 1.00 61.81 297 GLY A N 1
ATOM 2185 C CA . GLY A 1 297 ? 12.206 9.530 -22.232 1.00 61.81 297 GLY A CA 1
ATOM 2186 C C . GLY A 1 297 ? 13.488 9.586 -21.398 1.00 61.81 297 GLY A C 1
ATOM 2187 O O . GLY A 1 297 ? 13.659 10.533 -20.640 1.00 61.81 297 GLY A O 1
ATOM 2188 N N . PHE A 1 298 ? 14.395 8.617 -21.552 1.00 62.56 298 PHE A N 1
ATOM 2189 C CA . PHE A 1 298 ? 15.741 8.707 -20.985 1.00 62.56 298 PHE A CA 1
ATOM 2190 C C . PHE A 1 298 ? 16.484 9.901 -21.613 1.00 62.56 298 PHE A C 1
ATOM 2192 O O . PHE A 1 298 ? 16.522 9.981 -22.849 1.00 62.56 298 PHE A O 1
ATOM 2199 N N . PRO A 1 299 ? 17.074 10.822 -20.828 1.00 64.31 299 PRO A N 1
ATOM 2200 C CA . PRO A 1 299 ? 17.876 11.900 -21.386 1.00 64.31 299 PRO A CA 1
ATOM 2201 C C . PRO A 1 299 ? 19.028 11.295 -22.188 1.00 64.31 299 PRO A C 1
ATOM 2203 O O . PRO A 1 299 ? 19.857 10.551 -21.660 1.00 64.31 299 PRO A O 1
ATOM 2206 N N . ALA A 1 300 ? 19.081 11.583 -23.488 1.00 59.72 300 ALA A N 1
ATOM 2207 C CA . ALA A 1 300 ? 20.205 11.161 -24.306 1.00 59.72 300 ALA A CA 1
ATOM 2208 C C . ALA A 1 300 ? 21.491 11.755 -23.705 1.00 59.72 300 ALA A C 1
ATOM 2210 O O . ALA A 1 300 ? 21.645 12.973 -23.653 1.00 59.72 300 ALA A O 1
ATOM 2211 N N . GLY A 1 301 ? 22.393 10.894 -23.229 1.00 64.94 301 GLY A N 1
ATOM 2212 C CA . GLY A 1 301 ? 23.682 11.308 -22.673 1.00 64.94 301 GLY A CA 1
ATOM 2213 C C . GLY A 1 301 ? 23.856 11.165 -21.161 1.00 64.94 301 GLY A C 1
ATOM 2214 O O . GLY A 1 301 ? 24.952 11.463 -20.692 1.00 64.94 301 GLY A O 1
ATOM 2215 N N . THR A 1 302 ? 22.875 10.674 -20.389 1.00 73.44 302 THR A N 1
ATOM 2216 C CA . THR A 1 302 ? 23.153 10.301 -18.989 1.00 73.44 302 THR A CA 1
ATOM 2217 C C . THR A 1 302 ? 24.144 9.136 -18.966 1.00 73.44 302 THR A C 1
ATOM 2219 O O . THR A 1 302 ? 23.843 8.025 -19.406 1.00 73.44 302 THR A O 1
ATOM 2222 N N . GLN A 1 303 ? 25.351 9.407 -18.480 1.00 83.38 303 GLN A N 1
ATOM 2223 C CA . GLN A 1 303 ? 26.426 8.432 -18.367 1.00 83.38 303 GLN A CA 1
ATOM 2224 C C . GLN A 1 303 ? 26.405 7.833 -16.968 1.00 83.38 303 GLN A C 1
ATOM 2226 O O . GLN A 1 303 ? 26.705 8.521 -16.001 1.00 83.38 303 GLN A O 1
ATOM 2231 N N . VAL A 1 304 ? 26.060 6.553 -16.852 1.00 87.31 304 VAL A N 1
ATOM 2232 C CA . VAL A 1 304 ? 26.192 5.828 -15.585 1.00 87.31 304 VAL A CA 1
ATOM 2233 C C . VAL A 1 304 ? 27.537 5.119 -15.590 1.00 87.31 304 VAL A C 1
ATOM 2235 O O . VAL A 1 304 ? 27.843 4.394 -16.536 1.00 87.31 304 VAL A O 1
ATOM 2238 N N . SER A 1 305 ? 28.348 5.308 -14.555 1.00 90.25 305 SER A N 1
ATOM 2239 C CA . SER A 1 305 ? 29.584 4.549 -14.364 1.00 90.25 305 SER A CA 1
ATOM 2240 C C . SER A 1 305 ? 29.577 3.833 -13.024 1.00 90.25 305 SER A C 1
ATOM 2242 O O . SER A 1 305 ? 29.196 4.434 -12.023 1.00 90.25 305 SER A O 1
ATOM 2244 N N . LEU A 1 306 ? 30.078 2.604 -12.997 1.00 93.00 306 LEU A N 1
ATOM 2245 C CA . LEU A 1 306 ? 30.328 1.840 -11.776 1.00 93.00 306 LEU A CA 1
ATOM 2246 C C . LEU A 1 306 ? 31.800 1.425 -11.763 1.00 93.00 306 LEU A C 1
ATOM 2248 O O . LEU A 1 306 ? 32.307 0.984 -12.793 1.00 93.00 306 LEU A O 1
ATOM 2252 N N . ASP A 1 307 ? 32.499 1.613 -10.644 1.00 94.06 307 ASP A N 1
ATOM 2253 C CA . ASP A 1 307 ? 33.934 1.301 -10.515 1.00 94.06 307 ASP A CA 1
ATOM 2254 C C . ASP A 1 307 ? 34.793 1.977 -11.599 1.00 94.06 307 ASP A C 1
ATOM 2256 O O . ASP A 1 307 ? 35.669 1.366 -12.213 1.00 94.06 307 ASP A O 1
ATOM 2260 N N . ASN A 1 308 ? 34.505 3.252 -11.888 1.00 91.88 308 ASN A N 1
ATOM 2261 C CA . ASN A 1 308 ? 35.131 4.039 -12.963 1.00 91.88 308 ASN A CA 1
ATOM 2262 C C . ASN A 1 308 ? 34.968 3.451 -14.380 1.00 91.88 308 ASN A C 1
ATOM 2264 O O . ASN A 1 308 ? 35.623 3.904 -15.322 1.00 91.88 308 ASN A O 1
ATOM 2268 N N . ARG A 1 309 ? 34.078 2.472 -14.570 1.00 94.25 309 ARG A N 1
ATOM 2269 C CA . ARG A 1 309 ? 33.732 1.916 -15.878 1.00 94.25 309 ARG A CA 1
ATOM 2270 C C . ARG A 1 309 ? 32.402 2.482 -16.346 1.00 94.25 309 ARG A C 1
ATOM 2272 O O . ARG A 1 309 ? 31.379 2.304 -15.691 1.00 94.25 309 ARG A O 1
ATOM 2279 N N . LEU A 1 310 ? 32.407 3.117 -17.517 1.00 90.56 310 LEU A N 1
ATOM 2280 C CA . LEU A 1 310 ? 31.179 3.561 -18.170 1.00 90.56 310 LEU A CA 1
ATOM 2281 C C . LEU A 1 310 ? 30.307 2.346 -18.525 1.00 90.56 310 LEU A C 1
ATOM 2283 O O . LEU A 1 310 ? 30.757 1.420 -19.208 1.00 90.56 310 LEU A O 1
ATOM 2287 N N . LEU A 1 311 ? 29.065 2.356 -18.052 1.00 90.25 311 LEU A N 1
ATOM 2288 C CA . LEU A 1 311 ? 28.061 1.341 -18.337 1.00 90.25 311 LEU A CA 1
ATOM 2289 C C . LEU A 1 311 ? 27.245 1.747 -19.565 1.00 90.25 311 LEU A C 1
ATOM 2291 O O . LEU A 1 311 ? 27.002 2.927 -19.817 1.00 90.25 311 LEU A O 1
ATOM 2295 N N . ALA A 1 312 ? 26.800 0.754 -20.333 1.00 86.62 312 ALA A N 1
ATOM 2296 C CA . ALA A 1 312 ? 25.884 1.003 -21.436 1.00 86.62 312 ALA A CA 1
ATOM 2297 C C . ALA A 1 312 ? 24.544 1.536 -20.896 1.00 86.62 312 ALA A C 1
ATOM 2299 O O . ALA A 1 312 ? 23.993 0.997 -19.930 1.00 86.62 312 ALA A O 1
ATOM 2300 N N . GLY A 1 313 ? 24.030 2.597 -21.521 1.00 83.06 313 GLY A N 1
ATOM 2301 C CA . GLY A 1 313 ? 22.687 3.107 -21.247 1.00 83.06 313 GLY A CA 1
ATOM 2302 C C . GLY A 1 313 ? 21.605 2.121 -21.693 1.00 83.06 313 GLY A C 1
ATOM 2303 O O . GLY A 1 313 ? 21.853 1.266 -22.547 1.00 83.06 313 GLY A O 1
ATOM 2304 N N . CYS A 1 314 ? 20.404 2.257 -21.135 1.00 85.25 314 CYS A N 1
ATOM 2305 C CA . CYS A 1 314 ? 19.278 1.407 -21.510 1.00 85.25 314 CYS A CA 1
ATOM 2306 C C . CYS A 1 314 ? 18.738 1.756 -22.897 1.00 85.25 314 CYS A C 1
ATOM 2308 O O . CYS A 1 314 ? 18.589 2.929 -23.253 1.00 85.25 314 CYS A O 1
ATOM 2310 N N . ARG A 1 315 ? 18.350 0.735 -23.654 1.00 88.44 315 ARG A N 1
ATOM 2311 C CA . ARG A 1 315 ? 17.504 0.865 -24.840 1.00 88.44 315 ARG A CA 1
ATOM 2312 C C . ARG A 1 315 ? 16.042 0.724 -24.434 1.00 88.44 315 ARG A C 1
ATOM 2314 O O . ARG A 1 315 ? 15.699 0.039 -23.472 1.00 88.44 315 ARG A O 1
ATOM 2321 N N . VAL A 1 316 ? 15.159 1.385 -25.179 1.00 85.31 316 VAL A N 1
ATOM 2322 C CA . VAL A 1 316 ? 13.711 1.205 -25.009 1.00 85.31 316 VAL A CA 1
ATOM 2323 C C . VAL A 1 316 ? 13.366 -0.263 -25.253 1.00 85.31 316 VAL A C 1
ATOM 2325 O O . VAL A 1 316 ? 13.785 -0.832 -26.258 1.00 85.31 316 VAL A O 1
ATOM 2328 N N . GLY A 1 317 ? 12.598 -0.857 -24.340 1.00 84.75 317 GLY A N 1
ATOM 2329 C CA . GLY A 1 317 ? 12.249 -2.274 -24.380 1.00 84.75 317 GLY A CA 1
ATOM 2330 C C . GLY A 1 317 ? 13.245 -3.203 -23.683 1.00 84.75 317 GLY A C 1
ATOM 2331 O O . GLY A 1 317 ? 12.922 -4.376 -23.536 1.00 84.75 317 GLY A O 1
ATOM 2332 N N . ASP A 1 318 ? 14.400 -2.716 -23.207 1.00 89.50 318 ASP A N 1
ATOM 2333 C CA . ASP A 1 318 ? 15.313 -3.547 -22.412 1.00 89.50 318 ASP A CA 1
ATOM 2334 C C . ASP A 1 318 ? 14.615 -4.040 -21.143 1.00 89.50 318 ASP A C 1
ATOM 2336 O O . ASP A 1 318 ? 14.069 -3.247 -20.360 1.00 89.50 318 ASP A O 1
ATOM 2340 N N . VAL A 1 319 ? 14.690 -5.351 -20.918 1.00 89.25 319 VAL A N 1
ATOM 2341 C CA . VAL A 1 319 ? 14.044 -6.047 -19.803 1.00 89.25 319 VAL A CA 1
ATOM 2342 C C . VAL A 1 319 ? 15.077 -6.449 -18.754 1.00 89.25 319 VAL A C 1
ATOM 2344 O O . VAL A 1 319 ? 16.122 -7.009 -19.087 1.00 89.25 319 VAL A O 1
ATOM 2347 N N . GLY A 1 320 ? 14.764 -6.153 -17.496 1.00 91.81 320 GLY A N 1
ATOM 2348 C CA . GLY A 1 320 ? 15.499 -6.592 -16.316 1.00 91.81 320 GLY A CA 1
ATOM 2349 C C . GLY A 1 320 ? 14.595 -7.421 -15.421 1.00 91.81 320 GLY A C 1
ATOM 2350 O O . GLY A 1 320 ? 13.401 -7.132 -15.322 1.00 91.81 320 GLY A O 1
ATOM 2351 N N . ARG A 1 321 ? 15.152 -8.468 -14.819 1.00 92.69 321 ARG A N 1
ATOM 2352 C CA . ARG A 1 321 ? 14.455 -9.388 -13.920 1.00 92.69 321 ARG A CA 1
ATOM 2353 C C . ARG A 1 321 ? 15.104 -9.306 -12.546 1.00 92.69 321 ARG A C 1
ATOM 2355 O O . ARG A 1 321 ? 16.318 -9.471 -12.438 1.00 92.69 321 ARG A O 1
ATOM 2362 N N . TYR A 1 322 ? 14.308 -9.073 -11.510 1.00 92.19 322 TYR A N 1
ATOM 2363 C CA . TYR A 1 322 ? 14.793 -8.954 -10.134 1.00 92.19 322 TYR A CA 1
ATOM 2364 C C . TYR A 1 322 ? 13.942 -9.796 -9.207 1.00 92.19 322 TYR A C 1
ATOM 2366 O O . TYR A 1 322 ? 12.728 -9.747 -9.317 1.00 92.19 322 TYR A O 1
ATOM 2374 N N . VAL A 1 323 ? 14.550 -10.501 -8.263 1.00 90.81 323 VAL A N 1
ATOM 2375 C CA . VAL A 1 323 ? 13.828 -11.011 -7.092 1.00 90.81 323 VAL A CA 1
ATOM 2376 C C . VAL A 1 323 ? 13.849 -9.933 -6.036 1.00 90.81 323 VAL A C 1
ATOM 2378 O O . VAL A 1 323 ? 14.891 -9.311 -5.822 1.00 90.81 323 VAL A O 1
ATOM 2381 N N . SER A 1 324 ? 12.735 -9.741 -5.347 1.00 89.38 324 SER A N 1
ATOM 2382 C CA . SER A 1 324 ? 12.727 -8.909 -4.160 1.00 89.38 324 SER A CA 1
ATOM 2383 C C . SER A 1 324 ? 12.467 -9.659 -2.877 1.00 89.38 324 SER A C 1
ATOM 2385 O O . SER A 1 324 ? 11.720 -10.634 -2.853 1.00 89.38 324 SER A O 1
ATOM 2387 N N . SER A 1 325 ? 13.045 -9.133 -1.807 1.00 88.88 325 SER A N 1
ATOM 2388 C CA . SER A 1 325 ? 12.742 -9.506 -0.435 1.00 88.88 325 SER A CA 1
ATOM 2389 C C . SER A 1 325 ? 12.485 -8.248 0.382 1.00 88.88 325 SER A C 1
ATOM 2391 O O . SER A 1 325 ? 13.234 -7.275 0.270 1.00 88.88 325 SER A O 1
ATOM 2393 N N . LEU A 1 326 ? 11.452 -8.286 1.214 1.00 86.19 326 LEU A N 1
ATOM 2394 C CA . LEU A 1 326 ? 11.193 -7.280 2.237 1.00 86.19 326 LEU A CA 1
ATOM 2395 C C . LEU A 1 326 ? 11.795 -7.735 3.571 1.00 86.19 326 LEU A C 1
ATOM 2397 O O . LEU A 1 326 ? 11.831 -8.934 3.852 1.00 86.19 326 LEU A O 1
ATOM 2401 N N . SER A 1 327 ? 12.275 -6.796 4.385 1.00 85.69 327 SER A N 1
ATOM 2402 C CA . SER A 1 327 ? 12.572 -7.065 5.795 1.00 85.69 327 SER A CA 1
ATOM 2403 C C . SER A 1 327 ? 11.288 -7.363 6.576 1.00 85.69 327 SER A C 1
ATOM 2405 O O . SER A 1 327 ? 10.201 -6.954 6.171 1.00 85.69 327 SER A O 1
ATOM 2407 N N . ASP A 1 328 ? 11.410 -8.035 7.725 1.00 78.25 328 ASP A N 1
ATOM 2408 C CA . ASP A 1 328 ? 10.264 -8.430 8.566 1.00 78.25 328 ASP A CA 1
ATOM 2409 C C . ASP A 1 328 ? 9.393 -7.241 9.017 1.00 78.25 328 ASP A C 1
ATOM 2411 O O . ASP A 1 328 ? 8.196 -7.385 9.249 1.00 78.25 328 ASP A O 1
ATOM 2415 N N . ASP A 1 329 ? 9.992 -6.056 9.154 1.00 77.19 329 ASP A N 1
ATOM 2416 C CA . ASP A 1 329 ? 9.315 -4.808 9.519 1.00 77.19 329 ASP A CA 1
ATOM 2417 C C . ASP A 1 329 ? 8.825 -3.999 8.302 1.00 77.19 329 ASP A C 1
ATOM 2419 O O . ASP A 1 329 ? 8.270 -2.912 8.470 1.00 77.19 329 ASP A O 1
ATOM 2423 N N . GLY A 1 330 ? 9.058 -4.496 7.083 1.00 79.75 330 GLY A N 1
ATOM 2424 C CA . GLY A 1 330 ? 8.727 -3.830 5.824 1.00 79.75 330 GLY A CA 1
ATOM 2425 C C . GLY A 1 330 ? 9.518 -2.547 5.550 1.00 79.75 330 GLY A C 1
ATOM 2426 O O . GLY A 1 330 ? 9.222 -1.857 4.575 1.00 79.75 330 GLY A O 1
ATOM 2427 N N . SER A 1 331 ? 10.506 -2.200 6.382 1.00 86.44 331 SER A N 1
ATOM 2428 C CA . SER A 1 331 ? 11.259 -0.948 6.252 1.00 86.44 331 SER A CA 1
ATOM 2429 C C . SER A 1 331 ? 12.346 -1.011 5.183 1.00 86.44 331 SER A C 1
ATOM 2431 O O . SER A 1 331 ? 12.798 0.035 4.717 1.00 86.44 331 SER A O 1
ATOM 2433 N N . GLN A 1 332 ? 12.752 -2.214 4.768 1.00 93.00 332 GLN A N 1
ATOM 2434 C CA . GLN A 1 332 ? 13.773 -2.434 3.755 1.00 93.00 332 GLN A CA 1
ATOM 2435 C C . GLN A 1 332 ? 13.266 -3.323 2.623 1.00 93.00 332 GLN A C 1
ATOM 2437 O O . GLN A 1 332 ? 12.705 -4.390 2.852 1.00 93.00 332 GLN A O 1
ATOM 2442 N N . LEU A 1 333 ? 13.537 -2.900 1.394 1.00 92.00 333 LEU A N 1
ATOM 2443 C CA . LEU A 1 333 ? 13.324 -3.648 0.165 1.00 92.00 333 LEU A CA 1
ATOM 2444 C C . LEU A 1 333 ? 14.678 -3.978 -0.454 1.00 92.00 333 LEU A C 1
ATOM 2446 O O . LEU A 1 333 ? 15.383 -3.078 -0.900 1.00 92.00 333 LEU A O 1
ATOM 2450 N N . THR A 1 334 ? 15.033 -5.251 -0.562 1.00 93.88 334 THR A N 1
ATOM 2451 C CA . THR A 1 334 ? 16.214 -5.680 -1.319 1.00 93.88 334 THR A CA 1
ATOM 2452 C C . THR A 1 334 ? 15.795 -6.203 -2.679 1.00 93.88 334 THR A C 1
ATOM 2454 O O . THR A 1 334 ? 15.033 -7.160 -2.766 1.00 93.88 334 THR A O 1
ATOM 2457 N N . LEU A 1 335 ? 16.325 -5.603 -3.743 1.00 93.50 335 LEU A N 1
ATOM 2458 C CA . LEU A 1 335 ? 16.210 -6.098 -5.110 1.00 93.50 335 LEU A CA 1
ATOM 2459 C C . LEU A 1 335 ? 17.501 -6.826 -5.488 1.00 93.50 335 LEU A C 1
ATOM 2461 O O . LEU A 1 335 ? 18.583 -6.246 -5.455 1.00 93.50 335 LEU A O 1
ATOM 2465 N N . THR A 1 336 ? 17.391 -8.089 -5.883 1.00 95.19 336 THR A N 1
ATOM 2466 C CA . THR A 1 336 ? 18.509 -8.905 -6.367 1.00 95.19 336 THR A CA 1
ATOM 2467 C C . THR A 1 336 ? 18.313 -9.185 -7.845 1.00 95.19 336 THR A C 1
ATOM 2469 O O . THR A 1 336 ? 17.288 -9.735 -8.243 1.00 95.19 336 THR A O 1
ATOM 2472 N N . SER A 1 337 ? 19.290 -8.819 -8.670 1.00 95.25 337 SER A N 1
ATOM 2473 C CA . SER A 1 337 ? 19.217 -9.068 -10.109 1.00 95.25 337 SER A CA 1
ATOM 2474 C C . SER A 1 337 ? 19.287 -10.555 -10.435 1.00 95.25 337 SER A C 1
ATOM 2476 O O . SER A 1 337 ? 20.196 -11.257 -9.992 1.00 95.25 337 SER A O 1
ATOM 2478 N N . LEU A 1 338 ? 18.347 -11.023 -11.252 1.00 94.69 338 LEU A N 1
ATOM 2479 C CA . LEU A 1 338 ? 18.429 -12.306 -11.955 1.00 94.69 338 LEU A CA 1
ATOM 2480 C C . LEU A 1 338 ? 19.065 -12.153 -13.343 1.00 94.69 338 LEU A C 1
ATOM 2482 O O . LEU A 1 338 ? 19.412 -13.146 -13.982 1.00 94.69 338 LEU A O 1
ATOM 2486 N N . GLY A 1 339 ? 19.178 -10.917 -13.826 1.00 94.62 339 GLY A N 1
ATOM 2487 C CA . GLY A 1 339 ? 19.692 -10.577 -15.140 1.00 94.62 339 GLY A CA 1
ATOM 2488 C C . GLY A 1 339 ? 18.991 -9.351 -15.710 1.00 94.62 339 GLY A C 1
ATOM 2489 O O . GLY A 1 339 ? 17.762 -9.259 -15.715 1.00 94.62 339 GLY A O 1
ATOM 2490 N N . ASP A 1 340 ? 19.783 -8.427 -16.245 1.00 93.75 340 ASP A N 1
ATOM 2491 C CA . ASP A 1 340 ? 19.284 -7.210 -16.868 1.00 93.75 340 ASP A CA 1
ATOM 2492 C C . ASP A 1 340 ? 20.028 -6.910 -18.174 1.00 93.75 340 ASP A C 1
ATOM 2494 O O . ASP A 1 340 ? 21.257 -6.836 -18.215 1.00 93.75 340 ASP A O 1
ATOM 2498 N N . ALA A 1 341 ? 19.265 -6.721 -19.254 1.00 92.88 341 ALA A N 1
ATOM 2499 C CA . ALA A 1 341 ? 19.789 -6.289 -20.547 1.00 92.88 341 ALA A CA 1
ATOM 2500 C C . ALA A 1 341 ? 20.414 -4.879 -20.506 1.00 92.88 341 ALA A C 1
ATOM 2502 O O . ALA A 1 341 ? 21.217 -4.545 -21.379 1.00 92.88 341 ALA A O 1
ATOM 2503 N N . CYS A 1 342 ? 20.077 -4.071 -19.496 1.00 92.06 342 CYS A N 1
ATOM 2504 C CA . CYS A 1 342 ? 20.618 -2.744 -19.246 1.00 92.06 342 CYS A CA 1
ATOM 2505 C C . CYS A 1 342 ? 21.540 -2.726 -18.004 1.00 92.06 342 CYS A C 1
ATOM 2507 O O . CYS A 1 342 ? 21.065 -2.541 -16.881 1.00 92.06 342 CYS A O 1
ATOM 2509 N N . PRO A 1 343 ? 22.877 -2.809 -18.172 1.00 92.38 343 PRO A N 1
ATOM 2510 C CA . PRO A 1 343 ? 23.816 -2.838 -17.046 1.00 92.38 343 PRO A CA 1
ATOM 2511 C C . PRO A 1 343 ? 2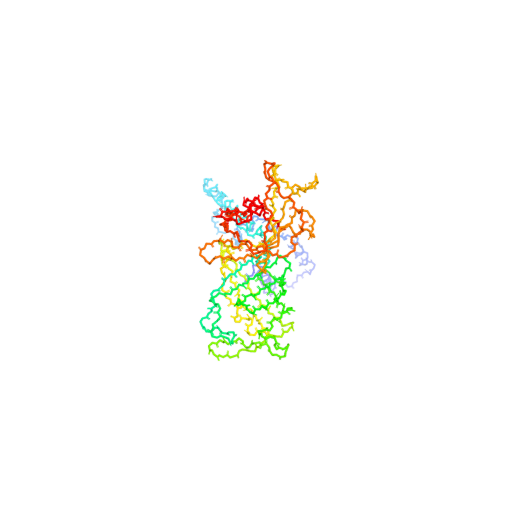3.760 -1.597 -16.150 1.00 92.38 343 PRO A C 1
ATOM 2513 O O . PRO A 1 343 ? 24.023 -1.681 -14.956 1.00 92.38 343 PRO A O 1
ATOM 2516 N N . SER A 1 344 ? 23.431 -0.430 -16.716 1.00 90.44 344 SER A N 1
ATOM 2517 C CA . SER A 1 344 ? 23.290 0.808 -15.940 1.00 90.44 344 SER A CA 1
ATOM 2518 C C . SER A 1 344 ? 22.071 0.798 -15.023 1.00 90.44 344 SER A C 1
ATOM 2520 O O . SER A 1 344 ? 22.155 1.334 -13.924 1.00 90.44 344 SER A O 1
ATOM 2522 N N . ARG A 1 345 ? 20.962 0.173 -15.432 1.00 90.50 345 ARG A N 1
ATOM 2523 C CA . ARG A 1 345 ? 19.793 -0.014 -14.568 1.00 90.50 345 ARG A CA 1
ATOM 2524 C C . ARG A 1 345 ? 20.091 -1.033 -13.480 1.00 90.50 345 ARG A C 1
ATOM 2526 O O . ARG A 1 345 ? 19.793 -0.763 -12.324 1.00 90.50 345 ARG A O 1
ATOM 2533 N N . ASP A 1 346 ? 20.738 -2.139 -13.827 1.00 93.44 346 ASP A N 1
ATOM 2534 C CA . ASP A 1 346 ? 21.142 -3.168 -12.869 1.00 93.44 346 ASP A CA 1
ATOM 2535 C C . ASP A 1 346 ? 22.011 -2.622 -11.739 1.00 93.44 346 ASP A C 1
ATOM 2537 O O . ASP A 1 346 ? 21.682 -2.763 -10.561 1.00 93.44 346 ASP A O 1
ATOM 2541 N N . ALA A 1 347 ? 23.059 -1.887 -12.121 1.00 92.50 347 ALA A N 1
ATOM 2542 C CA . ALA A 1 347 ? 23.972 -1.230 -11.199 1.00 92.50 347 ALA A CA 1
ATOM 2543 C C . ALA A 1 347 ? 23.256 -0.280 -10.237 1.00 92.50 347 ALA A C 1
ATOM 2545 O O . ALA A 1 347 ? 23.791 0.010 -9.172 1.00 92.50 347 ALA A O 1
ATOM 2546 N N . VAL A 1 348 ? 22.066 0.212 -10.588 1.00 91.19 348 VAL A N 1
ATOM 2547 C CA . VAL A 1 348 ? 21.285 1.118 -9.751 1.00 91.19 348 VAL A CA 1
ATOM 2548 C C . VAL A 1 348 ? 20.170 0.402 -8.996 1.00 91.19 348 VAL A C 1
ATOM 2550 O O . VAL A 1 348 ? 19.947 0.738 -7.843 1.00 91.19 348 VAL A O 1
ATOM 2553 N N . LEU A 1 349 ? 19.484 -0.581 -9.574 1.00 92.50 349 LEU A N 1
ATOM 2554 C CA . LEU A 1 349 ? 18.330 -1.220 -8.939 1.00 92.50 349 LEU A CA 1
ATOM 2555 C C . LEU A 1 349 ? 18.698 -2.348 -7.978 1.00 92.50 349 LEU A C 1
ATOM 2557 O O . LEU A 1 349 ? 18.036 -2.473 -6.951 1.00 92.50 349 LEU A O 1
ATOM 2561 N N . ALA A 1 350 ? 19.742 -3.126 -8.271 1.00 95.12 350 ALA A N 1
ATOM 2562 C CA . ALA A 1 350 ? 20.092 -4.334 -7.523 1.00 95.12 350 ALA A CA 1
ATOM 2563 C C . ALA A 1 350 ? 20.756 -4.026 -6.163 1.00 95.12 350 ALA A C 1
ATOM 2565 O O . ALA A 1 350 ? 21.976 -4.118 -6.012 1.00 95.12 350 ALA A O 1
ATOM 2566 N N . ARG A 1 351 ? 19.959 -3.593 -5.180 1.00 95.44 351 ARG A N 1
ATOM 2567 C CA . ARG A 1 351 ? 20.403 -3.174 -3.840 1.00 95.44 351 ARG A CA 1
ATOM 2568 C C . ARG A 1 351 ? 19.271 -3.196 -2.817 1.00 95.44 351 ARG A C 1
ATOM 2570 O O . ARG A 1 351 ? 18.118 -3.453 -3.158 1.00 95.44 351 ARG A O 1
ATOM 2577 N N . THR A 1 352 ? 19.613 -2.850 -1.578 1.00 95.81 352 THR A N 1
ATOM 2578 C CA . THR A 1 352 ? 18.653 -2.557 -0.510 1.00 95.81 352 THR A CA 1
ATOM 2579 C C . THR A 1 352 ? 18.226 -1.092 -0.535 1.00 95.81 352 THR A C 1
ATOM 2581 O O . THR A 1 352 ? 19.056 -0.193 -0.665 1.00 95.81 352 THR A O 1
ATOM 2584 N N . TRP A 1 353 ? 16.926 -0.882 -0.390 1.00 94.88 353 TRP A N 1
ATOM 2585 C CA . TRP A 1 353 ? 16.234 0.393 -0.332 1.00 94.88 353 TRP A CA 1
ATOM 2586 C C . TRP A 1 353 ? 15.484 0.499 0.993 1.00 94.88 353 TRP A C 1
ATOM 2588 O O . TRP A 1 353 ? 14.980 -0.503 1.484 1.00 94.88 353 TRP A O 1
ATOM 2598 N N . THR A 1 354 ? 15.371 1.698 1.543 1.00 94.00 354 THR A N 1
ATOM 2599 C CA . THR A 1 354 ? 14.692 1.990 2.808 1.00 94.00 354 THR A CA 1
ATOM 2600 C C . THR A 1 354 ? 13.400 2.744 2.533 1.00 94.00 354 THR A C 1
ATOM 2602 O O . THR A 1 354 ? 13.411 3.721 1.788 1.00 94.00 354 THR A O 1
ATOM 2605 N N . LEU A 1 355 ? 12.287 2.319 3.120 1.00 89.19 355 LEU A N 1
ATOM 2606 C CA . LEU A 1 355 ? 10.995 2.977 2.943 1.00 89.19 355 LEU A CA 1
ATOM 2607 C C . LEU A 1 355 ? 11.040 4.417 3.480 1.00 89.19 355 LEU A C 1
ATOM 2609 O O . LEU A 1 355 ? 11.484 4.658 4.604 1.00 89.19 355 LEU A O 1
ATOM 2613 N N . VAL A 1 356 ? 10.561 5.372 2.683 1.00 84.62 356 VAL A N 1
ATOM 2614 C CA . VAL A 1 356 ? 10.286 6.738 3.135 1.00 84.62 356 VAL A CA 1
ATOM 2615 C C . VAL A 1 356 ? 8.891 6.744 3.772 1.00 84.62 356 VAL A C 1
ATOM 2617 O O . VAL A 1 356 ? 7.933 6.387 3.083 1.00 84.62 356 VAL A O 1
ATOM 2620 N N . PRO A 1 357 ? 8.772 7.094 5.065 1.00 72.69 357 PRO A N 1
ATOM 2621 C CA . PRO A 1 357 ? 7.505 7.064 5.794 1.00 72.69 357 PRO A CA 1
ATOM 2622 C C . PRO A 1 357 ? 6.489 8.119 5.341 1.00 72.69 357 PRO A C 1
ATOM 2624 O O . PRO A 1 357 ? 6.902 9.172 4.796 1.00 72.69 357 PRO A O 1
#

Sequence (357 aa):
MTSSTDFDRLVTSWLEAAGPADLDHETIEAALKTAQRRRQRRGLLAWLVGPSSWPAFGPRRGFTALPATLRIALLVGLVLALLGGTLYVGGRLLRPIGGVPVGAWVAVKPDNLSFGTPSGPATMTLEVGATTRVRLSLAPVAVFESTATTVADHELQLVITSVTPLGGRGFESGTPVAIDSVELAGCGLGDVGLYTWSISADGTLLTLASVGDACPSREAVLARTWNAHEVPFGSWVADKPDNLSFGTPSAPETMSLDLGLTAEVRLSVSAPEFGLFKSTMTAATDHVEFVITSRPGFPAGTQVSLDNRLLAGCRVGDVGRYVSSLSDDGSQLTLTSLGDACPSRDAVLARTWTLVP

Radius of gyration: 35.55 Å; chains: 1; bounding box: 81×42×98 Å